Protein AF-A0A7J7PEK4-F1 (afdb_monomer_lite)

Structure (mmCIF, N/CA/C/O backbone):
data_AF-A0A7J7PEK4-F1
#
_entry.id   AF-A0A7J7PEK4-F1
#
loop_
_atom_site.group_PDB
_atom_site.id
_atom_site.type_symbol
_atom_site.label_atom_id
_atom_site.label_alt_id
_atom_site.label_comp_id
_atom_site.label_asym_id
_atom_site.label_entity_id
_atom_site.label_seq_id
_atom_site.pdbx_PDB_ins_code
_atom_site.Cartn_x
_atom_site.Cartn_y
_atom_site.Cartn_z
_atom_site.occupancy
_atom_site.B_iso_or_equiv
_atom_site.auth_seq_id
_atom_site.auth_comp_id
_atom_site.auth_asym_id
_atom_site.auth_atom_id
_atom_site.pdbx_PDB_model_num
ATOM 1 N N . MET A 1 1 ? -0.618 5.083 -1.775 1.00 76.75 1 MET A N 1
ATOM 2 C CA . MET A 1 1 ? -0.885 6.506 -1.453 1.00 76.75 1 MET A CA 1
ATOM 3 C C . MET A 1 1 ? -2.346 6.747 -1.089 1.00 76.75 1 MET A C 1
ATOM 5 O O . MET A 1 1 ? -2.575 7.078 0.061 1.00 76.75 1 MET A O 1
ATOM 9 N N . ALA A 1 2 ? -3.326 6.523 -1.980 1.00 79.38 2 ALA A N 1
ATOM 10 C CA . ALA A 1 2 ? -4.753 6.690 -1.640 1.00 79.38 2 ALA A CA 1
ATOM 11 C C . ALA A 1 2 ? -5.187 5.881 -0.399 1.00 79.38 2 ALA A C 1
ATOM 13 O O . ALA A 1 2 ? -5.880 6.407 0.463 1.00 79.38 2 ALA A O 1
ATOM 14 N N . SER A 1 3 ? -4.679 4.649 -0.256 1.00 80.69 3 SER A N 1
ATOM 15 C CA . SER A 1 3 ? -4.868 3.829 0.948 1.00 80.69 3 SER A CA 1
ATOM 16 C C . SER A 1 3 ? -4.331 4.502 2.216 1.00 80.69 3 SER A C 1
ATOM 18 O O . SER A 1 3 ? -5.064 4.637 3.183 1.00 80.69 3 SER A O 1
ATOM 20 N N . ALA A 1 4 ? -3.091 4.998 2.200 1.00 82.38 4 ALA A N 1
ATOM 21 C CA . ALA A 1 4 ? -2.488 5.689 3.344 1.00 82.38 4 ALA A CA 1
ATOM 22 C C . ALA A 1 4 ? -3.255 6.971 3.713 1.00 82.38 4 ALA A C 1
ATOM 24 O O . ALA A 1 4 ? -3.403 7.289 4.886 1.00 82.38 4 ALA A O 1
ATOM 25 N N . LEU A 1 5 ? -3.785 7.673 2.707 1.00 78.44 5 LEU A N 1
ATOM 26 C CA . LEU A 1 5 ? -4.630 8.856 2.877 1.00 78.44 5 LEU A CA 1
ATOM 27 C C . LEU A 1 5 ? -6.075 8.525 3.290 1.00 78.44 5 LEU A C 1
ATOM 29 O O . LEU A 1 5 ? -6.806 9.435 3.667 1.00 78.44 5 LEU A O 1
ATOM 33 N N . GLN A 1 6 ? -6.491 7.254 3.218 1.00 75.31 6 GLN A N 1
ATOM 34 C CA . GLN A 1 6 ? -7.855 6.784 3.498 1.00 75.31 6 GLN A CA 1
ATOM 35 C C . GLN A 1 6 ? -8.931 7.539 2.694 1.00 75.31 6 GLN A C 1
ATOM 37 O O . GLN A 1 6 ? -10.010 7.858 3.195 1.00 75.31 6 GLN A O 1
ATOM 42 N N . VAL A 1 7 ? -8.632 7.826 1.428 1.00 76.88 7 VAL A N 1
ATOM 43 C CA . VAL A 1 7 ? -9.538 8.504 0.491 1.00 76.88 7 VAL A CA 1
ATOM 44 C C . VAL A 1 7 ? -9.735 7.666 -0.764 1.00 76.88 7 VAL A C 1
ATOM 46 O O . VAL A 1 7 ? -8.902 6.822 -1.104 1.00 76.88 7 VAL A O 1
ATOM 49 N N . ASP A 1 8 ? -10.840 7.914 -1.464 1.00 74.94 8 ASP A N 1
ATOM 50 C CA . ASP A 1 8 ? -11.121 7.261 -2.737 1.00 74.94 8 ASP A CA 1
ATOM 51 C C . ASP A 1 8 ? -10.003 7.550 -3.755 1.00 74.94 8 ASP A C 1
ATOM 53 O O . ASP A 1 8 ? -9.478 8.665 -3.833 1.00 74.94 8 ASP A O 1
ATOM 57 N N . VAL A 1 9 ? -9.624 6.546 -4.548 1.00 74.44 9 VAL A N 1
ATOM 58 C CA . VAL A 1 9 ? -8.543 6.683 -5.534 1.00 74.44 9 VAL A CA 1
ATOM 59 C C . VAL A 1 9 ? -8.856 7.739 -6.601 1.00 74.44 9 VAL A C 1
ATOM 61 O O . VAL A 1 9 ? -7.944 8.428 -7.050 1.00 74.44 9 VAL A O 1
ATOM 64 N N . GLN A 1 10 ? -10.131 7.943 -6.945 1.00 73.88 10 GLN A N 1
ATOM 65 C CA . GLN A 1 10 ? -10.580 8.999 -7.858 1.00 73.88 10 GLN A CA 1
ATOM 66 C C . GLN A 1 10 ? -10.410 10.395 -7.245 1.00 73.88 10 GLN A C 1
ATOM 68 O O . GLN A 1 10 ? -10.241 11.379 -7.960 1.00 73.88 10 GLN A O 1
ATOM 73 N N . GLN A 1 11 ? -10.410 10.490 -5.913 1.00 70.06 11 GLN A N 1
ATOM 74 C CA . GLN A 1 11 ? -10.197 11.734 -5.167 1.00 70.06 11 GLN A CA 1
ATOM 75 C C . GLN A 1 11 ? -8.717 11.957 -4.813 1.00 70.06 11 GLN A C 1
ATOM 77 O O . GLN A 1 11 ? -8.315 13.064 -4.451 1.00 70.06 11 GLN A O 1
ATOM 82 N N . CYS A 1 12 ? -7.878 10.927 -4.956 1.00 72.31 12 CYS A N 1
ATOM 83 C CA . CYS A 1 12 ? -6.446 10.973 -4.694 1.00 72.31 12 CYS A CA 1
ATOM 84 C C . CYS A 1 12 ? -5.633 10.514 -5.903 1.00 72.31 12 CYS A C 1
ATOM 86 O O . CYS A 1 12 ? -5.093 9.406 -5.959 1.00 72.31 12 CYS A O 1
ATOM 88 N N . SER A 1 13 ? -5.457 11.446 -6.831 1.00 80.44 13 SER A N 1
ATOM 89 C CA . SER A 1 13 ? -4.488 11.324 -7.908 1.00 80.44 13 SER A CA 1
ATOM 90 C C . SER A 1 13 ? -3.231 12.113 -7.544 1.00 80.44 13 SER A C 1
ATOM 92 O O . SER A 1 13 ? -3.273 13.342 -7.494 1.00 80.44 13 SER A O 1
ATOM 94 N N . ILE A 1 14 ? -2.134 11.417 -7.237 1.00 87.75 14 ILE A N 1
ATOM 95 C CA . ILE A 1 14 ? -0.795 11.996 -7.035 1.00 87.75 14 ILE A CA 1
ATOM 96 C C . ILE A 1 14 ? 0.038 11.649 -8.267 1.00 87.75 14 ILE A C 1
ATOM 98 O O . ILE A 1 14 ? 0.016 10.508 -8.730 1.00 87.75 14 ILE A O 1
ATOM 102 N N . SER A 1 15 ? 0.755 12.630 -8.809 1.00 90.00 15 SER A N 1
ATOM 103 C CA . SER A 1 15 ? 1.559 12.438 -10.009 1.00 90.00 15 SER A CA 1
ATOM 104 C C . SER A 1 15 ? 2.779 11.559 -9.727 1.00 90.00 15 SER A C 1
ATOM 106 O O . SER A 1 15 ? 3.759 11.990 -9.117 1.00 90.00 15 SER A O 1
ATOM 108 N N . VAL A 1 16 ? 2.745 10.324 -10.235 1.00 89.19 16 VAL A N 1
ATOM 109 C CA . VAL A 1 16 ? 3.929 9.449 -10.275 1.00 89.19 16 VAL A CA 1
ATOM 110 C C . VAL A 1 16 ? 5.029 10.037 -11.166 1.00 89.19 16 VAL A C 1
ATOM 112 O O . VAL A 1 16 ? 6.206 9.810 -10.901 1.00 89.19 16 VAL A O 1
ATOM 115 N N . GLN A 1 17 ? 4.651 10.857 -12.159 1.00 87.69 17 GLN A N 1
ATOM 116 C CA . GLN A 1 17 ? 5.582 11.611 -12.998 1.00 87.69 17 GLN A CA 1
ATOM 117 C C . GLN A 1 17 ? 6.415 12.566 -12.137 1.00 87.69 17 GLN A C 1
ATOM 119 O O . GLN A 1 17 ? 7.641 12.511 -12.153 1.00 87.69 17 GLN A O 1
ATOM 124 N N . ALA A 1 18 ? 5.750 13.389 -11.324 1.00 87.69 18 ALA A N 1
ATOM 125 C CA . ALA A 1 18 ? 6.421 14.332 -10.440 1.00 87.69 18 ALA A CA 1
ATOM 126 C C . ALA A 1 18 ? 7.243 13.614 -9.365 1.00 87.69 18 ALA A C 1
ATOM 128 O O . ALA A 1 18 ? 8.377 14.019 -9.097 1.00 87.69 18 ALA A O 1
ATOM 129 N N . LEU A 1 19 ? 6.697 12.546 -8.764 1.00 88.56 19 LEU A N 1
ATOM 130 C CA . LEU A 1 19 ? 7.388 11.781 -7.725 1.00 88.56 19 LEU A CA 1
ATOM 131 C C . LEU A 1 19 ? 8.707 11.196 -8.239 1.00 88.56 19 LEU A C 1
ATOM 133 O O . LEU A 1 19 ? 9.714 11.340 -7.561 1.00 88.56 19 LEU A O 1
ATOM 137 N N . TYR A 1 20 ? 8.720 10.577 -9.418 1.00 86.50 20 TYR A N 1
ATOM 138 C CA . TYR A 1 20 ? 9.901 9.860 -9.899 1.00 86.50 20 TYR A CA 1
ATOM 139 C C . TYR A 1 20 ? 10.857 10.735 -10.728 1.00 86.50 20 TYR A C 1
ATOM 141 O O . TYR A 1 20 ? 12.068 10.719 -10.502 1.00 86.50 20 TYR A O 1
ATOM 149 N N . PHE A 1 21 ? 10.336 11.527 -11.671 1.00 83.75 21 PHE A N 1
ATOM 150 C CA . PHE A 1 21 ? 11.168 12.252 -12.642 1.00 83.75 21 PHE A CA 1
ATOM 151 C C . PHE A 1 21 ? 11.626 13.627 -12.159 1.00 83.75 21 PHE A C 1
ATOM 153 O O . PHE A 1 21 ? 12.587 14.157 -12.708 1.00 83.75 21 PHE A O 1
ATOM 160 N N . CYS A 1 22 ? 10.979 14.189 -11.132 1.00 82.75 22 CYS A N 1
ATOM 161 C CA . CYS A 1 22 ? 11.179 15.583 -10.724 1.00 82.75 22 CYS A CA 1
ATOM 162 C C . CYS A 1 22 ? 11.676 15.778 -9.281 1.00 82.75 22 CYS A C 1
ATOM 164 O O . CYS A 1 22 ? 11.120 16.630 -8.581 1.00 82.75 22 CYS A O 1
ATOM 166 N N . PRO A 1 23 ? 12.654 14.999 -8.772 1.00 77.25 23 PRO A N 1
ATOM 167 C CA . PRO A 1 23 ? 13.190 15.212 -7.432 1.00 77.25 23 PRO A CA 1
ATOM 168 C C . PRO A 1 23 ? 14.083 16.472 -7.383 1.00 77.25 23 PRO A C 1
ATOM 170 O O . PRO A 1 23 ? 14.985 16.609 -8.213 1.00 77.25 23 PRO A O 1
ATOM 173 N N . PRO A 1 24 ? 13.883 17.395 -6.425 1.00 71.19 24 PRO A N 1
ATOM 174 C CA . PRO A 1 24 ? 14.784 18.531 -6.241 1.00 71.19 24 PRO A CA 1
ATOM 175 C C . PRO A 1 24 ? 16.180 18.052 -5.807 1.00 71.19 24 PRO A C 1
ATOM 177 O O . PRO A 1 24 ? 16.308 17.109 -5.030 1.00 71.19 24 PRO A O 1
ATOM 180 N N . GLY A 1 25 ? 17.241 18.688 -6.313 1.00 64.69 25 GLY A N 1
ATOM 181 C CA . GLY A 1 25 ? 18.620 18.424 -5.870 1.00 64.69 25 GLY A CA 1
ATOM 182 C C . GLY A 1 25 ? 19.205 17.052 -6.243 1.00 64.69 25 GLY A C 1
ATOM 183 O O . GLY A 1 25 ? 20.312 16.734 -5.816 1.00 64.69 25 GLY A O 1
ATOM 184 N N . ARG A 1 26 ? 18.510 16.237 -7.049 1.00 65.50 26 ARG A N 1
ATOM 185 C CA . ARG A 1 26 ? 19.033 14.981 -7.615 1.00 65.50 26 ARG A CA 1
ATOM 186 C C . ARG A 1 26 ? 18.950 15.021 -9.146 1.00 65.50 26 ARG A C 1
ATOM 188 O O . ARG A 1 26 ? 18.049 15.671 -9.673 1.00 65.50 26 ARG A O 1
ATOM 195 N N . PRO A 1 27 ? 19.850 14.333 -9.878 1.00 62.81 27 PRO A N 1
ATOM 196 C CA . PRO A 1 27 ? 19.710 14.215 -11.322 1.00 62.81 27 PRO A CA 1
ATOM 197 C C . PRO A 1 27 ? 18.366 13.562 -11.649 1.00 62.81 27 PRO A C 1
ATOM 199 O O . PRO A 1 27 ? 17.982 12.553 -11.042 1.00 62.81 27 PRO A O 1
ATOM 202 N N . THR A 1 28 ? 17.647 14.164 -12.593 1.00 62.56 28 THR A N 1
ATOM 203 C CA . THR A 1 28 ? 16.408 13.610 -13.133 1.00 62.56 28 THR A CA 1
ATOM 204 C C . THR A 1 28 ? 16.649 12.212 -13.658 1.00 62.56 28 THR A C 1
ATOM 206 O O . THR A 1 28 ? 17.645 11.951 -14.333 1.00 62.56 28 THR A O 1
ATOM 209 N N . ARG A 1 29 ? 15.742 11.304 -13.314 1.00 67.94 29 ARG A N 1
ATOM 210 C CA . ARG A 1 29 ? 15.868 9.890 -13.652 1.00 67.94 29 ARG A CA 1
ATOM 211 C C . ARG A 1 29 ? 15.263 9.593 -15.018 1.00 67.94 29 ARG A C 1
ATOM 213 O O . ARG A 1 29 ? 14.392 10.312 -15.489 1.00 67.94 29 ARG A O 1
ATOM 220 N N . SER A 1 30 ? 15.732 8.517 -15.631 1.00 71.19 30 SER A N 1
ATOM 221 C CA . SER A 1 30 ? 15.233 7.953 -16.884 1.00 71.19 30 SER A CA 1
ATOM 222 C C . SER A 1 30 ? 14.642 6.568 -16.622 1.00 71.19 30 SER A C 1
ATOM 224 O O . SER A 1 30 ? 14.932 5.948 -15.602 1.00 71.19 30 SER A O 1
ATOM 226 N N . CYS A 1 31 ? 13.893 6.026 -17.582 1.00 76.44 31 CYS A N 1
ATOM 227 C CA . CYS A 1 31 ? 13.411 4.640 -17.529 1.00 76.44 31 CYS A CA 1
ATOM 228 C C . CYS A 1 31 ? 14.536 3.583 -17.604 1.00 76.44 31 CYS A C 1
ATOM 230 O O . CYS A 1 31 ? 14.261 2.397 -17.452 1.00 76.44 31 CYS A O 1
ATOM 232 N N . THR A 1 32 ? 15.786 3.992 -17.854 1.00 74.94 32 THR A N 1
ATOM 233 C CA . THR A 1 32 ? 16.975 3.119 -17.843 1.00 74.94 32 THR A CA 1
ATOM 234 C C . THR A 1 32 ? 17.633 3.028 -16.464 1.00 74.94 32 THR A C 1
ATOM 236 O O . THR A 1 32 ? 18.542 2.225 -16.269 1.00 74.94 32 THR A O 1
ATOM 239 N N . ALA A 1 33 ? 17.161 3.817 -15.494 1.00 73.50 33 ALA A N 1
ATOM 240 C CA . ALA A 1 33 ? 17.557 3.750 -14.095 1.00 73.50 33 ALA A CA 1
ATOM 241 C C . ALA A 1 33 ? 16.334 3.471 -13.203 1.00 73.50 33 ALA A C 1
ATOM 243 O O . ALA A 1 33 ? 15.189 3.618 -13.615 1.00 73.50 33 ALA A O 1
ATOM 244 N N . GLY A 1 34 ? 16.563 3.061 -11.956 1.00 76.31 34 GLY A N 1
ATOM 245 C CA . GLY A 1 34 ? 15.506 2.790 -10.977 1.00 76.31 34 GLY A CA 1
ATOM 246 C C . GLY A 1 34 ? 15.679 3.595 -9.692 1.00 76.31 34 GLY A C 1
ATOM 247 O O . GLY A 1 34 ? 16.716 4.225 -9.470 1.00 76.31 34 GLY A O 1
ATOM 248 N N . TRP A 1 35 ? 14.657 3.557 -8.839 1.00 84.75 35 TRP A N 1
ATOM 249 C CA . TRP A 1 35 ? 14.766 3.913 -7.425 1.00 84.75 35 TRP A CA 1
ATOM 250 C C . TRP A 1 35 ? 14.778 2.633 -6.594 1.00 84.75 35 TRP A C 1
ATOM 252 O O . TRP A 1 35 ? 14.040 1.696 -6.901 1.00 84.75 35 TRP A O 1
ATOM 262 N N . THR A 1 36 ? 15.587 2.606 -5.534 1.00 89.50 36 THR A N 1
ATOM 263 C CA . THR A 1 36 ? 15.328 1.672 -4.430 1.00 89.50 36 THR A CA 1
ATOM 264 C C . THR A 1 36 ? 13.992 2.045 -3.781 1.00 89.50 36 THR A C 1
ATOM 266 O O . THR A 1 36 ? 13.543 3.192 -3.906 1.00 89.50 36 THR A O 1
ATOM 269 N N . LEU A 1 37 ? 13.332 1.112 -3.085 1.00 92.69 37 LEU A N 1
ATOM 270 C CA . LEU A 1 37 ? 12.094 1.465 -2.380 1.00 92.69 37 LEU A CA 1
ATOM 271 C C . LEU A 1 37 ? 12.374 2.536 -1.322 1.00 92.69 37 LEU A C 1
ATOM 273 O O . LEU A 1 37 ? 11.619 3.501 -1.222 1.00 92.69 37 LEU A O 1
ATOM 277 N N . ALA A 1 38 ? 13.500 2.422 -0.614 1.00 92.00 38 ALA A N 1
ATOM 278 C CA . ALA A 1 38 ? 13.952 3.418 0.350 1.00 92.00 38 ALA A CA 1
ATOM 279 C C . ALA A 1 38 ? 14.133 4.824 -0.258 1.00 92.00 38 ALA A C 1
ATOM 281 O O . ALA A 1 38 ? 13.604 5.789 0.289 1.00 92.00 38 ALA A O 1
ATOM 282 N N . ASP A 1 39 ? 14.813 4.964 -1.406 1.00 89.94 39 ASP A N 1
ATOM 283 C CA . ASP A 1 39 ? 14.958 6.265 -2.082 1.00 89.94 39 ASP A CA 1
ATOM 284 C C . ASP A 1 39 ? 13.596 6.850 -2.473 1.00 89.94 39 ASP A C 1
ATOM 286 O O . ASP A 1 39 ? 13.353 8.051 -2.314 1.00 89.94 39 ASP A O 1
ATOM 290 N N . ALA A 1 40 ? 12.697 5.993 -2.965 1.00 91.12 40 ALA A N 1
ATOM 291 C CA . ALA A 1 40 ? 11.366 6.404 -3.379 1.00 91.12 40 ALA A CA 1
ATOM 292 C C . ALA A 1 40 ? 10.517 6.925 -2.231 1.00 91.12 40 ALA A C 1
ATOM 294 O O . ALA A 1 40 ? 9.834 7.946 -2.355 1.00 91.12 40 ALA A O 1
ATOM 295 N N . LEU A 1 41 ? 10.582 6.224 -1.109 1.00 93.81 41 LEU A N 1
ATOM 296 C CA . LEU A 1 41 ? 9.854 6.576 0.091 1.00 93.81 41 LEU A CA 1
ATOM 297 C C . LEU A 1 41 ? 10.461 7.799 0.760 1.00 93.81 41 LEU A C 1
ATOM 299 O O . LEU A 1 41 ? 9.704 8.687 1.127 1.00 93.81 41 LEU A O 1
ATOM 303 N N . GLY A 1 42 ? 11.789 7.935 0.795 1.00 93.00 42 GLY A N 1
ATOM 304 C CA . GLY A 1 42 ? 12.442 9.151 1.283 1.00 93.00 42 GLY A CA 1
ATOM 305 C C . GLY A 1 42 ? 11.967 10.399 0.533 1.00 93.00 42 GLY A C 1
ATOM 306 O O . GLY A 1 42 ? 11.630 11.410 1.145 1.00 93.00 42 GLY A O 1
ATOM 307 N N . GLN A 1 43 ? 11.820 10.309 -0.791 1.00 89.94 43 GLN A N 1
ATOM 308 C CA . GLN A 1 43 ? 11.250 11.395 -1.591 1.00 89.94 43 GLN A CA 1
ATOM 309 C C . GLN A 1 43 ? 9.759 11.621 -1.308 1.00 89.94 43 GLN A C 1
ATOM 311 O O . GLN A 1 43 ? 9.304 12.762 -1.260 1.00 89.94 43 GLN A O 1
ATOM 316 N N . LEU A 1 44 ? 8.978 10.568 -1.074 1.00 92.50 44 LEU A N 1
ATOM 317 C CA . LEU A 1 44 ? 7.583 10.725 -0.666 1.00 92.50 44 LEU A CA 1
ATOM 318 C C . LEU A 1 44 ? 7.451 11.390 0.720 1.00 92.50 44 LEU A C 1
ATOM 320 O O . LEU A 1 44 ? 6.556 12.207 0.919 1.00 92.50 44 LEU A O 1
ATOM 324 N N . GLU A 1 45 ? 8.331 11.079 1.667 1.00 94.44 45 GLU A N 1
ATOM 325 C CA . GLU A 1 45 ? 8.334 11.645 3.024 1.00 94.44 45 GLU A CA 1
ATOM 326 C C . GLU A 1 45 ? 8.809 13.100 3.085 1.00 94.44 45 GLU A C 1
ATOM 328 O O . GLU A 1 45 ? 8.339 13.883 3.919 1.00 94.44 45 GLU A O 1
ATOM 333 N N . GLU A 1 46 ? 9.769 13.452 2.230 1.00 92.56 46 GLU A N 1
ATOM 334 C CA . GLU A 1 46 ? 10.348 14.791 2.153 1.00 92.56 46 GLU A CA 1
ATOM 335 C C . GLU A 1 46 ? 9.369 15.782 1.511 1.00 92.56 46 GLU A C 1
ATOM 337 O O . GLU A 1 46 ? 9.190 16.902 2.000 1.00 92.56 46 GLU A O 1
ATOM 342 N N . ARG A 1 47 ? 8.704 15.364 0.427 1.00 90.62 47 ARG A N 1
ATOM 343 C CA . ARG A 1 47 ? 7.945 16.277 -0.438 1.00 90.62 47 ARG A CA 1
ATOM 344 C C . ARG A 1 47 ? 6.564 15.794 -0.859 1.00 90.62 47 ARG A C 1
ATOM 346 O O . ARG A 1 47 ? 5.924 16.471 -1.653 1.00 90.62 47 ARG A O 1
ATOM 353 N N . GLY A 1 48 ? 6.057 14.669 -0.357 1.00 90.75 48 GLY A N 1
ATOM 354 C CA . GLY A 1 48 ? 4.745 14.131 -0.744 1.00 90.75 48 GLY A CA 1
ATOM 355 C C . GLY A 1 48 ? 3.588 15.133 -0.632 1.00 90.75 48 GLY A C 1
ATOM 356 O O . GLY A 1 48 ? 2.663 15.101 -1.440 1.00 90.75 48 GLY A O 1
ATOM 357 N N . GLN A 1 49 ? 3.680 16.069 0.311 1.00 89.88 49 GLN A N 1
ATOM 358 C CA . GLN A 1 49 ? 2.748 17.174 0.533 1.00 89.88 49 GLN A CA 1
ATOM 359 C C . GLN A 1 49 ? 2.748 18.241 -0.573 1.00 89.88 49 GLN A C 1
ATOM 361 O O . GLN A 1 49 ? 1.776 18.982 -0.685 1.00 89.88 49 GLN A O 1
ATOM 366 N N . SER A 1 50 ? 3.810 18.341 -1.378 1.00 89.94 50 SER A N 1
ATOM 367 C CA . SER A 1 50 ? 3.933 19.297 -2.488 1.00 89.94 50 SER A CA 1
ATOM 368 C C . SER A 1 50 ? 3.781 18.650 -3.865 1.00 89.94 50 SER A C 1
ATOM 370 O O . SER A 1 50 ? 3.759 19.359 -4.870 1.00 89.94 50 SER A O 1
ATOM 372 N N . ILE A 1 51 ? 3.644 17.320 -3.939 1.00 90.06 51 ILE A N 1
ATOM 373 C CA . ILE A 1 51 ? 3.505 16.624 -5.220 1.00 90.06 51 ILE A CA 1
ATOM 374 C C . ILE A 1 51 ? 2.160 17.000 -5.869 1.00 90.06 51 ILE A C 1
ATOM 376 O O . ILE A 1 51 ? 1.107 16.891 -5.224 1.00 90.06 51 ILE A O 1
ATOM 380 N N . PRO A 1 52 ? 2.164 17.425 -7.146 1.00 90.12 52 PRO A N 1
ATOM 381 C CA . PRO A 1 52 ? 0.945 17.780 -7.852 1.00 90.12 52 PRO A CA 1
ATOM 382 C C . PRO A 1 52 ? 0.088 16.556 -8.182 1.00 90.12 52 PRO A C 1
ATOM 384 O O . PRO A 1 52 ? 0.495 15.397 -8.045 1.00 90.12 52 PRO A O 1
ATOM 387 N N . THR A 1 53 ? -1.127 16.809 -8.658 1.00 89.00 53 THR A N 1
ATOM 388 C CA . THR A 1 53 ? -2.019 15.738 -9.112 1.00 89.00 53 THR A CA 1
ATOM 389 C C . THR A 1 53 ? -1.571 15.145 -10.447 1.00 89.00 53 THR A C 1
ATOM 391 O O . THR A 1 53 ? -0.915 15.822 -11.241 1.00 89.00 53 THR A O 1
ATOM 394 N N . ALA A 1 54 ? -1.954 13.898 -10.753 1.00 87.62 54 ALA A N 1
ATOM 395 C CA . ALA A 1 54 ? -1.653 13.331 -12.075 1.00 87.62 54 ALA A CA 1
ATOM 396 C C . ALA A 1 54 ? -2.458 13.999 -13.206 1.00 87.62 54 ALA A C 1
ATOM 398 O O . ALA A 1 54 ? -2.083 13.877 -14.361 1.00 87.62 54 ALA A O 1
ATOM 399 N N . ALA A 1 55 ? -3.535 14.731 -12.897 1.00 86.75 55 ALA A N 1
ATOM 400 C CA . ALA A 1 55 ? -4.205 15.580 -13.883 1.00 86.75 55 ALA A CA 1
ATOM 401 C C . ALA A 1 55 ? -3.339 16.792 -14.266 1.00 86.75 55 ALA A C 1
ATOM 403 O O . ALA A 1 55 ? -3.320 17.201 -15.421 1.00 86.75 55 ALA A O 1
ATOM 404 N N . CYS A 1 56 ? -2.607 17.343 -13.295 1.00 87.12 56 CYS A N 1
ATOM 405 C CA . CYS A 1 56 ? -1.729 18.487 -13.497 1.00 87.12 56 CYS A CA 1
ATOM 406 C C . CYS A 1 56 ? -0.412 18.084 -14.183 1.00 87.12 56 CYS A C 1
ATOM 408 O O . CYS A 1 56 ? 0.001 18.731 -15.141 1.00 87.12 56 CYS A O 1
ATOM 410 N N . LEU A 1 57 ? 0.216 16.984 -13.744 1.00 88.06 57 LEU A N 1
ATOM 411 C CA . LEU A 1 57 ? 1.376 16.396 -14.421 1.00 88.06 57 LEU A CA 1
ATOM 412 C C . LEU A 1 57 ? 1.115 14.910 -14.723 1.00 88.06 57 LEU A C 1
ATOM 414 O O . LEU A 1 57 ? 1.423 14.052 -13.885 1.00 88.06 57 LEU A O 1
ATOM 418 N N . PRO A 1 58 ? 0.520 14.591 -15.888 1.00 87.31 58 PRO A N 1
ATOM 419 C CA . PRO A 1 58 ? 0.230 13.217 -16.288 1.00 87.31 58 PRO A CA 1
ATOM 420 C C . PRO A 1 58 ? 1.485 12.372 -16.466 1.00 87.31 58 PRO A C 1
ATOM 422 O O . PRO A 1 58 ? 2.538 12.870 -16.865 1.00 87.31 58 PRO A O 1
ATOM 425 N N . TYR A 1 59 ? 1.352 11.071 -16.212 1.00 86.88 59 TYR A N 1
ATOM 426 C CA . TYR A 1 59 ? 2.412 10.111 -16.496 1.00 86.88 59 TYR A CA 1
ATOM 427 C C . TYR A 1 59 ? 2.639 10.004 -18.006 1.00 86.88 59 TYR A C 1
ATOM 429 O O . TYR A 1 59 ? 1.699 9.751 -18.760 1.00 86.88 59 TYR A O 1
ATOM 437 N N . ARG A 1 60 ? 3.884 10.214 -18.440 1.00 80.75 60 ARG A N 1
ATOM 438 C CA . ARG A 1 60 ? 4.300 10.136 -19.845 1.00 80.75 60 ARG A CA 1
ATOM 439 C C . ARG A 1 60 ? 5.492 9.188 -19.980 1.00 80.75 60 ARG A C 1
ATOM 441 O O . ARG A 1 60 ? 6.635 9.640 -19.934 1.00 80.75 60 ARG A O 1
ATOM 448 N N . PRO A 1 61 ? 5.241 7.882 -20.142 1.00 70.56 61 PRO A N 1
ATOM 449 C CA . PRO A 1 61 ? 6.292 6.928 -20.449 1.00 70.56 61 PRO A CA 1
ATOM 450 C C . PRO A 1 61 ? 6.599 7.009 -21.948 1.00 70.56 61 PRO A C 1
ATOM 452 O O . PRO A 1 61 ? 5.947 6.338 -22.745 1.00 70.56 61 PRO A O 1
ATOM 455 N N . ASP A 1 62 ? 7.537 7.861 -22.364 1.00 66.62 62 ASP A N 1
ATOM 456 C CA . ASP A 1 62 ? 8.035 7.792 -23.742 1.00 66.62 62 ASP A CA 1
ATOM 457 C C . ASP A 1 62 ? 9.231 6.832 -23.821 1.00 66.62 62 ASP A C 1
ATOM 459 O O . ASP A 1 62 ? 10.195 6.947 -23.067 1.00 66.62 62 ASP A O 1
ATOM 463 N N . TYR A 1 63 ? 9.139 5.874 -24.743 1.00 54.22 63 TYR A N 1
ATOM 464 C CA . TYR A 1 63 ? 10.179 4.901 -25.080 1.00 54.22 63 TYR A CA 1
ATOM 465 C C . TYR A 1 63 ? 10.947 5.288 -26.358 1.00 54.22 63 TYR A C 1
ATOM 467 O O . TYR A 1 63 ? 11.803 4.528 -26.804 1.00 54.22 63 TYR A O 1
ATOM 475 N N . ARG A 1 64 ? 10.626 6.425 -26.996 1.00 52.91 64 ARG A N 1
ATOM 476 C CA . ARG A 1 64 ? 11.158 6.796 -28.320 1.00 52.91 64 ARG A CA 1
ATOM 477 C C . ARG A 1 64 ? 12.242 7.870 -28.288 1.00 52.91 64 ARG A C 1
ATOM 479 O O . ARG A 1 64 ? 13.019 7.939 -29.237 1.00 52.91 64 ARG A O 1
ATOM 486 N N . ARG A 1 65 ? 12.319 8.692 -27.235 1.00 64.56 65 ARG A N 1
ATOM 487 C CA . ARG A 1 65 ? 13.404 9.672 -27.052 1.00 64.56 65 ARG A CA 1
ATOM 488 C C . ARG A 1 65 ? 13.661 9.984 -25.582 1.00 64.56 65 ARG A C 1
ATOM 490 O O . ARG A 1 65 ? 12.735 9.976 -24.774 1.00 64.56 65 ARG A O 1
ATOM 497 N N . GLU A 1 66 ? 14.906 10.320 -25.259 1.00 66.81 66 GLU A N 1
ATOM 498 C CA . GLU A 1 66 ? 15.244 10.914 -23.966 1.00 66.81 66 GLU A CA 1
ATOM 499 C C . GLU A 1 66 ? 14.617 12.314 -23.859 1.00 66.81 66 GLU A C 1
ATOM 501 O O . GLU A 1 66 ? 14.707 13.127 -24.783 1.00 66.81 66 GLU A O 1
ATOM 506 N N . LEU A 1 67 ? 13.938 12.575 -22.741 1.00 71.81 67 LEU A N 1
ATOM 507 C CA . LEU A 1 67 ? 13.297 13.854 -22.440 1.00 71.81 67 LEU A CA 1
ATOM 508 C C . LEU A 1 67 ? 14.123 14.616 -21.404 1.00 71.81 67 LEU A C 1
ATOM 510 O O . LEU A 1 67 ? 14.653 14.030 -20.459 1.00 71.81 67 LEU A O 1
ATOM 514 N N . THR A 1 68 ? 14.201 15.934 -21.562 1.00 75.44 68 THR A N 1
ATOM 515 C CA . THR A 1 68 ? 14.880 16.817 -20.609 1.00 75.44 68 THR A CA 1
ATOM 516 C C . THR A 1 68 ? 14.056 17.019 -19.334 1.00 75.44 68 THR A C 1
ATOM 518 O O . THR A 1 68 ? 12.840 16.828 -19.307 1.00 75.44 68 THR A O 1
ATOM 521 N N . VAL A 1 69 ? 14.706 17.501 -18.271 1.00 73.25 69 VAL A N 1
ATOM 522 C CA . VAL A 1 69 ? 14.049 17.900 -17.010 1.00 73.25 69 VAL A CA 1
ATOM 523 C C . VAL A 1 69 ? 12.899 18.869 -17.246 1.00 73.25 69 VAL A C 1
ATOM 525 O O . VAL A 1 69 ? 11.818 18.694 -16.693 1.00 73.25 69 VAL A O 1
ATOM 528 N N . GLY A 1 70 ? 13.122 19.887 -18.080 1.00 74.94 70 GLY A N 1
ATOM 529 C CA . GLY A 1 70 ? 12.106 20.891 -18.386 1.00 74.94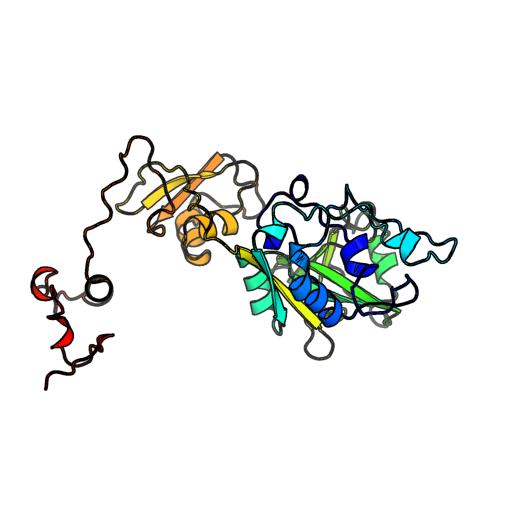 70 GLY A CA 1
ATOM 530 C C . GLY A 1 70 ? 10.875 20.288 -19.065 1.00 74.94 70 GLY A C 1
ATOM 531 O O . GLY A 1 70 ? 9.756 20.720 -18.793 1.00 74.94 70 GLY A O 1
ATOM 532 N N . GLU A 1 71 ? 11.067 19.254 -19.888 1.00 77.06 71 GLU A N 1
ATOM 533 C CA . GLU A 1 71 ? 9.982 18.518 -20.543 1.00 77.06 71 GLU A CA 1
ATOM 534 C C . GLU A 1 71 ? 9.268 17.548 -19.588 1.00 77.06 71 GLU A C 1
ATOM 536 O O . GLU A 1 71 ? 8.051 17.387 -19.677 1.00 77.06 71 GLU A O 1
ATOM 541 N N . LEU A 1 72 ? 10.001 16.917 -18.664 1.00 79.19 72 LEU A N 1
ATOM 542 C CA . LEU A 1 72 ? 9.459 15.950 -17.700 1.00 79.19 72 LEU A CA 1
ATOM 543 C C . LEU A 1 72 ? 8.736 16.613 -16.520 1.00 79.19 72 LEU A C 1
ATOM 545 O O . LEU A 1 72 ? 7.816 16.019 -15.958 1.00 79.19 72 LEU A O 1
ATOM 549 N N . CYS A 1 73 ? 9.167 17.817 -16.140 1.00 79.31 73 CYS A N 1
ATOM 550 C CA . CYS A 1 73 ? 8.856 18.457 -14.860 1.00 79.31 73 CYS A CA 1
ATOM 551 C C . CYS A 1 73 ? 8.280 19.865 -15.004 1.00 79.31 73 CYS A C 1
ATOM 553 O O . CYS A 1 73 ? 8.459 20.684 -14.106 1.00 79.31 73 CYS A O 1
ATOM 555 N N . SER A 1 74 ? 7.628 20.153 -16.137 1.00 70.31 74 SER A N 1
ATOM 556 C CA . SER A 1 74 ? 7.174 21.489 -16.543 1.00 70.31 74 SER A CA 1
ATOM 557 C C . SER A 1 74 ? 6.725 22.376 -15.370 1.00 70.31 74 SER A C 1
ATOM 559 O O . SER A 1 74 ? 5.787 22.034 -14.645 1.00 70.31 74 SER A O 1
ATOM 561 N N . GLY A 1 75 ? 7.353 23.547 -15.225 1.00 62.47 75 GLY A N 1
ATOM 562 C CA . GLY A 1 75 ? 7.187 24.442 -14.070 1.00 62.47 75 GLY A CA 1
ATOM 563 C C . GLY A 1 75 ? 5.802 25.083 -13.887 1.00 62.47 75 GLY A C 1
ATOM 564 O O . GLY A 1 75 ? 5.599 25.802 -12.916 1.00 62.47 75 GLY A O 1
ATOM 565 N N . GLY A 1 76 ? 4.842 24.829 -14.784 1.00 63.34 76 GLY A N 1
ATOM 566 C CA . GLY A 1 76 ? 3.460 25.317 -14.664 1.00 63.34 76 GLY A CA 1
ATOM 567 C C . GLY A 1 76 ? 2.572 24.490 -13.727 1.00 63.34 76 GLY A C 1
ATOM 568 O O . GLY A 1 76 ? 1.460 24.906 -13.417 1.00 63.34 76 GLY A O 1
ATOM 569 N N . CYS A 1 77 ? 3.044 23.327 -13.271 1.00 74.88 77 CYS A N 1
ATOM 570 C CA . CYS A 1 77 ? 2.271 22.418 -12.437 1.00 74.88 77 CYS A CA 1
ATOM 571 C C . CYS A 1 77 ? 2.802 22.392 -10.996 1.00 74.88 77 CYS A C 1
ATOM 573 O O . CYS A 1 77 ? 3.672 21.593 -10.655 1.00 74.88 77 CYS A O 1
ATOM 575 N N .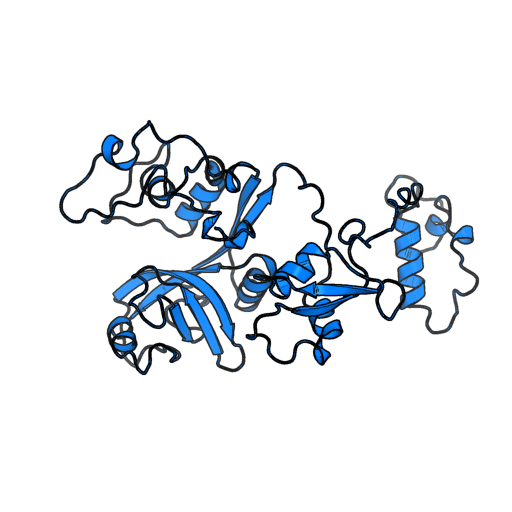 SER A 1 78 ? 2.284 23.286 -10.151 1.00 70.19 78 SER A N 1
ATOM 576 C CA . SER A 1 78 ? 2.743 23.455 -8.762 1.00 70.19 78 SER A CA 1
ATOM 577 C C . SER A 1 78 ? 1.662 23.233 -7.708 1.00 70.19 78 SER A C 1
ATOM 579 O O . SER A 1 78 ? 1.995 23.107 -6.532 1.00 70.19 78 SER A O 1
ATOM 581 N N . SER A 1 79 ? 0.380 23.173 -8.094 1.00 80.38 79 SER A N 1
ATOM 582 C CA . SER A 1 79 ? -0.722 22.981 -7.148 1.00 80.38 79 SER A CA 1
ATOM 583 C C . SER A 1 79 ? -0.660 21.583 -6.525 1.00 80.38 79 SER A C 1
ATOM 585 O O . SER A 1 79 ? -0.874 20.593 -7.236 1.00 80.38 79 SER A O 1
ATOM 587 N N . PRO A 1 80 ? -0.398 21.474 -5.211 1.00 84.19 80 PRO A N 1
ATOM 588 C CA . PRO A 1 80 ? -0.279 20.178 -4.567 1.00 84.19 80 PRO A CA 1
ATOM 589 C C . PRO A 1 80 ? -1.611 19.434 -4.523 1.00 84.19 80 PRO A C 1
ATOM 591 O O . PRO A 1 80 ? -2.687 20.041 -4.520 1.00 84.19 80 PRO A O 1
ATOM 594 N N . ASN A 1 81 ? -1.557 18.107 -4.415 1.00 88.44 81 ASN A N 1
ATOM 595 C CA . ASN A 1 81 ? -2.758 17.322 -4.155 1.00 88.44 81 ASN A CA 1
ATOM 596 C C . ASN A 1 81 ? -3.427 17.768 -2.836 1.00 88.44 81 ASN A C 1
ATOM 598 O O . ASN A 1 81 ? -2.792 17.788 -1.785 1.00 88.44 81 ASN A O 1
ATOM 602 N N . GLN A 1 82 ? -4.727 18.077 -2.888 1.00 87.25 82 GLN A N 1
ATOM 603 C CA . GLN A 1 82 ? -5.494 18.658 -1.774 1.00 87.25 82 GLN A CA 1
ATOM 604 C C . GLN A 1 82 ? -5.561 17.804 -0.496 1.00 87.25 82 GLN A C 1
ATOM 606 O O . GLN A 1 82 ? -5.866 18.331 0.576 1.00 87.25 82 GLN A O 1
ATOM 611 N N . HIS A 1 83 ? -5.367 16.488 -0.611 1.00 86.50 83 HIS A N 1
ATOM 612 C CA . HIS A 1 83 ? -5.349 15.572 0.526 1.00 86.50 83 HIS A CA 1
ATOM 613 C C . HIS A 1 83 ? -3.923 15.414 1.034 1.00 86.50 83 HIS A C 1
ATOM 615 O O . HIS A 1 83 ? -3.672 15.643 2.212 1.00 86.50 83 HIS A O 1
ATOM 621 N N . ALA A 1 84 ? -2.987 15.106 0.133 1.00 88.50 84 ALA A N 1
ATOM 622 C CA . ALA A 1 84 ? -1.579 14.938 0.473 1.00 88.50 84 ALA A CA 1
ATOM 623 C C . ALA A 1 84 ? -0.992 16.175 1.172 1.00 88.50 84 ALA A C 1
ATOM 625 O O . ALA A 1 84 ? -0.263 16.026 2.148 1.00 88.50 84 ALA A O 1
ATOM 626 N N . SER A 1 85 ? -1.366 17.379 0.722 1.00 91.06 85 SER A N 1
ATOM 627 C CA . SER A 1 85 ? -0.854 18.659 1.228 1.00 91.06 85 SER A CA 1
ATOM 628 C C . SER A 1 85 ? -1.250 19.000 2.661 1.00 91.06 85 SER A C 1
ATOM 630 O O . SER A 1 85 ? -0.665 19.892 3.270 1.00 91.06 85 SER A O 1
ATOM 632 N N . LYS A 1 86 ? -2.229 18.288 3.226 1.00 90.50 86 LYS A N 1
ATOM 633 C CA . LYS A 1 86 ? -2.739 18.524 4.584 1.00 90.50 86 LYS A CA 1
ATOM 634 C C . LYS A 1 86 ? -2.024 17.697 5.646 1.00 90.50 86 LYS A C 1
ATOM 636 O O . LYS A 1 86 ? -2.507 17.626 6.772 1.00 90.50 86 LYS A O 1
ATOM 641 N N . GLY A 1 87 ? -0.920 17.046 5.304 1.00 90.88 87 GLY A N 1
ATOM 642 C CA . GLY A 1 87 ? -0.196 16.175 6.213 1.00 90.88 87 GLY A CA 1
ATOM 643 C C . GLY A 1 87 ? 1.141 15.743 5.653 1.00 90.88 87 GLY A C 1
ATOM 644 O O . GLY A 1 87 ? 1.624 16.283 4.663 1.00 90.88 87 GLY A O 1
ATOM 645 N N . ARG A 1 88 ? 1.732 14.743 6.296 1.00 94.00 88 ARG A N 1
ATOM 646 C CA . ARG A 1 88 ? 3.047 14.221 5.951 1.00 94.00 88 ARG A CA 1
ATOM 647 C C . ARG A 1 88 ? 2.996 12.711 5.798 1.00 94.00 88 ARG A C 1
ATOM 649 O O . ARG A 1 88 ? 2.373 12.026 6.608 1.00 94.00 88 ARG A O 1
ATOM 656 N N . PHE A 1 89 ? 3.674 12.206 4.774 1.00 94.31 89 PHE A N 1
ATOM 657 C CA . PHE A 1 89 ? 3.910 10.776 4.634 1.00 94.31 89 PHE A CA 1
ATOM 658 C C . PHE A 1 89 ? 5.066 10.333 5.522 1.00 94.31 89 PHE A C 1
ATOM 660 O O . PHE A 1 89 ? 6.043 11.059 5.694 1.00 94.31 89 PHE A O 1
ATOM 667 N N . THR A 1 90 ? 4.949 9.125 6.050 1.00 95.56 90 THR A N 1
ATOM 668 C CA . THR A 1 90 ? 6.035 8.399 6.706 1.00 95.56 90 THR A CA 1
ATOM 669 C C . THR A 1 90 ? 6.031 6.965 6.208 1.00 95.56 90 THR A C 1
ATOM 671 O O . THR A 1 90 ? 5.004 6.447 5.760 1.00 95.56 90 THR A O 1
ATOM 674 N N . SER A 1 91 ? 7.176 6.310 6.278 1.00 96.19 91 SER A N 1
ATOM 675 C CA . SER A 1 91 ? 7.323 4.904 5.966 1.00 96.19 91 SER A CA 1
ATOM 676 C C . SER A 1 91 ? 7.999 4.163 7.108 1.00 96.19 91 SER A C 1
ATOM 678 O O . SER A 1 91 ? 8.690 4.735 7.951 1.00 96.19 91 SER A O 1
ATOM 680 N N . THR A 1 92 ? 7.736 2.866 7.180 1.00 94.81 92 THR A N 1
ATOM 681 C CA . THR A 1 92 ? 8.370 1.977 8.148 1.00 94.81 92 THR A CA 1
ATOM 682 C C . THR A 1 92 ? 8.750 0.687 7.453 1.00 94.81 92 THR A C 1
ATOM 684 O O . THR A 1 92 ? 7.971 0.158 6.656 1.00 94.81 92 THR A O 1
ATOM 687 N N . GLN A 1 93 ? 9.962 0.206 7.711 1.00 95.31 93 GLN A N 1
ATOM 688 C CA . GLN A 1 93 ? 10.408 -1.068 7.170 1.00 95.31 93 GLN A CA 1
ATOM 689 C C . GLN A 1 93 ? 9.617 -2.202 7.820 1.00 95.31 93 GLN A C 1
ATOM 691 O O . GLN A 1 93 ? 9.399 -2.209 9.030 1.00 95.31 93 GLN A O 1
ATOM 696 N N . ILE A 1 94 ? 9.185 -3.156 7.005 1.00 94.00 94 ILE A N 1
ATOM 697 C CA . ILE A 1 94 ? 8.413 -4.316 7.434 1.00 94.00 94 ILE A CA 1
ATOM 698 C C . ILE A 1 94 ? 9.292 -5.549 7.282 1.00 94.00 94 ILE A C 1
ATOM 700 O O . ILE A 1 94 ? 9.728 -5.865 6.178 1.00 94.00 94 ILE A O 1
ATOM 704 N N . ASN A 1 95 ? 9.525 -6.250 8.391 1.00 88.00 95 ASN A N 1
ATOM 705 C CA . ASN A 1 95 ? 10.482 -7.356 8.453 1.00 88.00 95 ASN A CA 1
ATOM 706 C C . ASN A 1 95 ? 9.803 -8.714 8.666 1.00 88.00 95 ASN A C 1
ATOM 708 O O . ASN A 1 95 ? 10.468 -9.747 8.718 1.00 88.00 95 ASN A O 1
ATOM 712 N N . SER A 1 96 ? 8.477 -8.735 8.799 1.00 89.56 96 SER A N 1
ATOM 713 C CA . SER A 1 96 ? 7.720 -9.960 9.027 1.00 89.56 96 SER A CA 1
ATOM 714 C C . SER A 1 96 ? 6.371 -9.963 8.314 1.00 89.56 96 SER A C 1
ATOM 716 O O . SER A 1 96 ? 5.762 -8.922 8.051 1.00 89.56 96 SER A O 1
ATOM 718 N N . MET A 1 97 ? 5.863 -11.171 8.052 1.00 90.50 97 MET A N 1
ATOM 719 C CA . MET A 1 97 ? 4.519 -11.362 7.501 1.00 90.50 97 MET A CA 1
ATOM 720 C C . MET A 1 97 ? 3.450 -10.737 8.406 1.00 90.50 97 MET A C 1
ATOM 722 O O . MET A 1 97 ? 2.562 -10.045 7.919 1.00 90.50 97 MET A O 1
ATOM 726 N N . TRP A 1 98 ? 3.564 -10.910 9.727 1.00 88.31 98 TRP A N 1
ATOM 727 C CA . TRP A 1 98 ? 2.620 -10.339 10.691 1.00 88.31 98 TRP A CA 1
ATOM 728 C C . TRP A 1 98 ? 2.557 -8.808 10.617 1.00 88.31 98 TRP A C 1
ATOM 730 O O . TRP A 1 98 ? 1.466 -8.235 10.592 1.00 88.31 98 TRP A O 1
ATOM 740 N N . GLU A 1 99 ? 3.708 -8.136 10.556 1.00 90.75 99 GLU A N 1
ATOM 741 C CA . GLU A 1 99 ? 3.766 -6.678 10.418 1.00 90.75 99 GLU A CA 1
ATOM 742 C C . GLU A 1 99 ? 3.138 -6.216 9.102 1.00 90.75 99 GLU A C 1
ATOM 744 O O . GLU A 1 99 ? 2.363 -5.260 9.108 1.00 90.75 99 GLU A O 1
ATOM 749 N N . ALA A 1 100 ? 3.388 -6.931 7.999 1.00 93.25 100 ALA A N 1
ATOM 750 C CA . ALA A 1 100 ? 2.76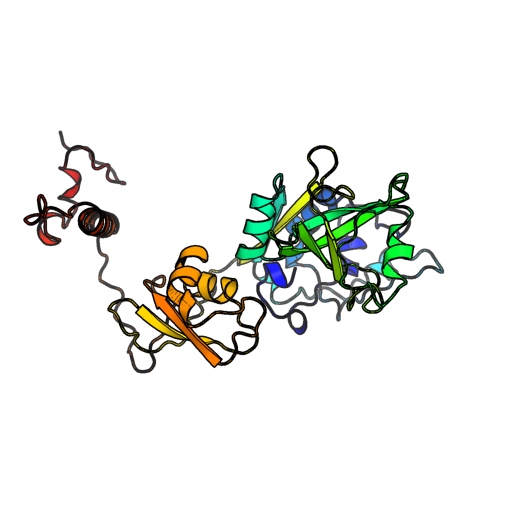7 -6.647 6.707 1.00 93.25 100 ALA A CA 1
ATOM 751 C C . ALA A 1 100 ? 1.240 -6.769 6.766 1.00 93.25 100 ALA A C 1
ATOM 753 O O . ALA A 1 100 ? 0.521 -5.844 6.387 1.00 93.25 100 ALA A O 1
ATOM 754 N N . GLN A 1 101 ? 0.730 -7.879 7.300 1.00 89.50 101 GLN A N 1
ATOM 755 C CA . GLN A 1 101 ? -0.705 -8.111 7.452 1.00 89.50 101 GLN A CA 1
ATOM 756 C C . GLN A 1 101 ? -1.351 -7.063 8.364 1.00 89.50 101 GLN A C 1
ATOM 758 O O . GLN A 1 101 ? -2.425 -6.539 8.060 1.00 89.50 101 GLN A O 1
ATOM 763 N N . ARG A 1 102 ? -0.689 -6.720 9.476 1.00 85.94 102 ARG A N 1
ATOM 764 C CA . ARG A 1 102 ? -1.134 -5.668 10.393 1.00 85.94 102 ARG A CA 1
ATOM 765 C C . ARG A 1 102 ? -1.175 -4.312 9.702 1.00 85.94 102 ARG A C 1
ATOM 767 O O . ARG A 1 102 ? -2.176 -3.613 9.844 1.00 85.94 102 ARG A O 1
ATOM 774 N N . HIS A 1 103 ? -0.140 -3.955 8.949 1.00 89.19 103 HIS A N 1
ATOM 775 C CA . HIS A 1 103 ? -0.103 -2.702 8.209 1.00 89.19 103 HIS A CA 1
ATOM 776 C C . HIS A 1 103 ? -1.224 -2.641 7.168 1.00 89.19 103 HIS A C 1
ATOM 778 O O . HIS A 1 103 ? -1.950 -1.651 7.123 1.00 89.19 103 HIS A O 1
ATOM 784 N N . ILE A 1 104 ? -1.439 -3.720 6.405 1.00 88.62 104 ILE A N 1
ATOM 785 C CA . ILE A 1 104 ? -2.549 -3.829 5.446 1.00 88.62 104 ILE A CA 1
ATOM 786 C C . ILE A 1 104 ? -3.892 -3.573 6.129 1.00 88.62 104 ILE A C 1
ATOM 788 O O . ILE A 1 104 ? -4.692 -2.784 5.630 1.00 88.62 104 ILE A O 1
ATOM 792 N N . ARG A 1 105 ? -4.118 -4.156 7.312 1.00 82.00 105 ARG A N 1
ATOM 793 C CA . ARG A 1 105 ? -5.343 -3.913 8.083 1.00 82.00 105 ARG A CA 1
ATOM 794 C C . ARG A 1 105 ? -5.459 -2.467 8.573 1.00 82.00 105 ARG A C 1
ATOM 796 O O . ARG A 1 105 ? -6.559 -1.931 8.548 1.00 82.00 105 ARG A O 1
ATOM 803 N N . GLN A 1 106 ? -4.377 -1.848 9.042 1.00 79.19 106 GLN A N 1
ATOM 804 C CA . GLN A 1 106 ? -4.433 -0.546 9.728 1.00 79.19 106 GLN A CA 1
ATOM 805 C C . GLN A 1 106 ? -4.343 0.662 8.789 1.00 79.19 106 GLN A C 1
ATOM 807 O O . GLN A 1 106 ? -5.038 1.651 8.997 1.00 79.19 106 GLN A O 1
ATOM 812 N N . TYR A 1 107 ? -3.498 0.580 7.768 1.00 83.69 107 TYR A N 1
ATOM 813 C CA . TYR A 1 107 ? -3.114 1.707 6.912 1.00 83.69 107 TYR A CA 1
ATOM 814 C C . TYR A 1 107 ? -3.266 1.386 5.416 1.00 83.69 107 TYR A C 1
ATOM 816 O O . TYR A 1 107 ? -3.199 2.276 4.564 1.00 83.69 107 TYR A O 1
ATOM 824 N N . GLY A 1 108 ? -3.503 0.116 5.080 1.00 86.94 108 GLY A N 1
ATOM 825 C CA . GLY A 1 108 ? -3.593 -0.373 3.713 1.00 86.94 108 GLY A CA 1
ATOM 826 C C . GLY A 1 108 ? -2.236 -0.788 3.152 1.00 86.94 108 GLY A C 1
ATOM 827 O O . GLY A 1 108 ? -1.365 -1.268 3.875 1.00 86.94 108 GLY A O 1
ATOM 828 N N . ALA A 1 109 ? -2.087 -0.641 1.837 1.00 91.19 109 ALA A N 1
ATOM 829 C CA . ALA A 1 109 ? -1.061 -1.329 1.063 1.00 91.19 109 ALA A CA 1
ATOM 830 C C . ALA A 1 109 ? 0.375 -1.221 1.611 1.00 91.19 109 ALA A C 1
ATOM 832 O O . ALA A 1 109 ? 0.805 -0.161 2.072 1.00 91.19 109 ALA A O 1
ATOM 833 N N . VAL A 1 110 ? 1.119 -2.316 1.464 1.00 96.25 110 VAL A N 1
ATOM 834 C CA . VAL A 1 110 ? 2.562 -2.415 1.721 1.00 96.25 110 VAL A CA 1
ATOM 835 C C . VAL A 1 110 ? 3.284 -2.437 0.381 1.00 96.25 110 VAL A C 1
ATOM 837 O O . VAL A 1 110 ? 2.915 -3.207 -0.502 1.00 96.25 110 VAL A O 1
ATOM 840 N N . VAL A 1 111 ? 4.298 -1.596 0.203 1.00 97.00 111 VAL A N 1
ATOM 841 C CA . VAL A 1 111 ? 5.146 -1.639 -0.995 1.00 97.00 111 VAL A CA 1
ATOM 842 C C . VAL A 1 111 ? 6.216 -2.696 -0.766 1.00 97.00 111 VAL A C 1
ATOM 844 O O . VAL A 1 111 ? 6.859 -2.680 0.278 1.00 97.00 111 VAL A O 1
ATOM 847 N N . ALA A 1 112 ? 6.395 -3.617 -1.707 1.00 96.94 112 ALA A N 1
ATOM 848 C CA . ALA A 1 112 ? 7.329 -4.726 -1.568 1.00 96.94 112 ALA A CA 1
ATOM 849 C C . ALA A 1 112 ? 8.142 -4.940 -2.842 1.00 96.94 112 ALA A C 1
ATOM 851 O O . ALA A 1 112 ? 7.662 -4.723 -3.959 1.00 96.94 112 ALA A O 1
ATOM 852 N N . ARG A 1 113 ? 9.373 -5.407 -2.658 1.00 95.44 113 ARG A N 1
ATOM 853 C CA . ARG A 1 113 ? 10.204 -5.957 -3.718 1.00 95.44 113 ARG A CA 1
ATOM 854 C C . ARG A 1 113 ? 9.621 -7.290 -4.178 1.00 95.44 113 ARG A C 1
ATOM 856 O O . ARG A 1 113 ? 9.158 -8.100 -3.377 1.00 95.44 113 ARG A O 1
ATOM 863 N N . PHE A 1 114 ? 9.675 -7.500 -5.482 1.00 96.38 114 PHE A N 1
ATOM 864 C CA . PHE A 1 114 ? 9.257 -8.710 -6.162 1.00 96.38 114 PHE A CA 1
ATOM 865 C C . PHE A 1 114 ? 10.320 -9.103 -7.182 1.00 96.38 114 PHE A C 1
ATOM 867 O O . PHE A 1 114 ? 10.690 -8.315 -8.046 1.00 96.38 114 PHE A O 1
ATOM 874 N N . GLU A 1 115 ? 10.817 -10.325 -7.081 1.00 95.88 115 GLU A N 1
ATOM 875 C CA . GLU A 1 115 ? 11.690 -10.927 -8.082 1.00 95.88 115 GLU A CA 1
ATOM 876 C C . GLU A 1 115 ? 10.820 -11.515 -9.197 1.00 95.88 115 GLU A C 1
ATOM 878 O O . GLU A 1 115 ? 10.120 -12.516 -8.994 1.00 95.88 115 GLU A O 1
ATOM 883 N N . VAL A 1 116 ? 10.843 -10.897 -10.378 1.00 96.12 116 VAL A N 1
ATOM 884 C CA . VAL A 1 116 ? 10.180 -11.471 -11.550 1.00 96.12 116 VAL A CA 1
ATOM 885 C C . VAL A 1 116 ? 10.994 -12.680 -11.984 1.00 96.12 116 VAL A C 1
ATOM 887 O O . VAL A 1 116 ? 12.151 -12.540 -12.379 1.00 96.12 116 VAL A O 1
ATOM 890 N N . MET A 1 117 ? 10.392 -13.863 -11.917 1.00 97.31 117 MET A N 1
ATOM 891 C CA . MET A 1 117 ? 11.035 -15.094 -12.374 1.00 97.31 117 MET A CA 1
ATOM 892 C C . MET A 1 117 ? 10.743 -15.339 -13.857 1.00 97.31 117 MET A C 1
ATOM 894 O O . MET A 1 117 ? 9.781 -14.804 -14.411 1.00 97.31 117 MET A O 1
ATOM 898 N N . SER A 1 118 ? 11.554 -16.183 -14.491 1.00 97.44 118 SER A N 1
ATOM 899 C CA . SER A 1 118 ? 11.504 -16.479 -15.928 1.00 97.44 118 SER A CA 1
ATOM 900 C C . SER A 1 118 ? 10.164 -17.016 -16.430 1.00 97.44 118 SER A C 1
ATOM 902 O O . SER A 1 118 ? 9.837 -16.845 -17.600 1.00 97.44 118 SER A O 1
ATOM 904 N N . ASP A 1 119 ? 9.378 -17.645 -15.562 1.00 96.44 119 ASP A N 1
ATOM 905 C CA . ASP A 1 119 ? 8.063 -18.208 -15.865 1.00 96.44 119 ASP A CA 1
ATOM 906 C C . ASP A 1 119 ? 6.888 -17.299 -15.458 1.00 96.44 119 ASP A C 1
ATOM 908 O O . ASP A 1 119 ? 5.751 -17.581 -15.830 1.00 96.44 119 ASP A O 1
ATOM 912 N N . PHE A 1 120 ? 7.128 -16.178 -14.767 1.00 95.44 120 PHE A N 1
ATOM 913 C CA . PHE A 1 120 ? 6.070 -15.322 -14.214 1.00 95.44 120 PHE A CA 1
ATOM 914 C C . PHE A 1 120 ? 5.113 -14.768 -15.279 1.00 95.44 120 PHE A C 1
ATOM 916 O O . PHE A 1 120 ? 3.893 -14.857 -15.140 1.00 95.44 120 PHE A O 1
ATOM 923 N N . MET A 1 121 ? 5.658 -14.199 -16.359 1.00 92.00 121 MET A N 1
ATOM 924 C CA . MET A 1 121 ? 4.833 -13.610 -17.420 1.00 92.00 121 MET A CA 1
ATOM 925 C C . MET A 1 121 ? 4.045 -14.680 -18.179 1.00 92.00 121 MET A C 1
ATOM 927 O O . MET A 1 121 ? 2.887 -14.456 -18.521 1.00 92.00 121 MET A O 1
ATOM 931 N N . ALA A 1 122 ? 4.651 -15.850 -18.405 1.00 92.38 122 ALA A N 1
ATOM 932 C CA . ALA A 1 122 ? 3.989 -16.976 -19.055 1.00 92.38 122 ALA A CA 1
ATOM 933 C C . ALA A 1 122 ? 2.859 -17.543 -18.181 1.00 92.38 122 ALA A C 1
ATOM 935 O O . ALA A 1 122 ? 1.771 -17.800 -18.688 1.00 92.38 122 ALA A O 1
ATOM 936 N N . PHE A 1 123 ? 3.077 -17.646 -16.866 1.00 93.06 123 PHE A N 1
ATOM 937 C CA . PHE A 1 123 ? 2.065 -18.099 -15.911 1.00 93.06 123 PHE A CA 1
ATOM 938 C C . PHE A 1 123 ? 0.787 -17.251 -15.980 1.00 93.06 123 PHE A C 1
ATOM 940 O O . PHE A 1 123 ? -0.313 -17.791 -16.011 1.00 93.06 123 PHE A O 1
ATOM 947 N N . PHE A 1 124 ? 0.903 -15.922 -16.059 1.00 92.19 124 PHE A N 1
ATOM 948 C CA . PHE A 1 124 ? -0.264 -15.031 -16.127 1.00 92.19 124 PHE A CA 1
ATOM 949 C C . PHE A 1 124 ? -0.770 -14.737 -17.548 1.00 92.19 124 PHE A C 1
ATOM 951 O O . PHE A 1 124 ? -1.764 -14.023 -17.697 1.00 92.19 124 PHE A O 1
ATOM 958 N N . ALA A 1 125 ? -0.143 -15.291 -18.591 1.00 88.50 125 ALA A N 1
ATOM 959 C CA . ALA A 1 125 ? -0.637 -15.167 -19.965 1.00 88.50 125 ALA A CA 1
ATOM 960 C C . ALA A 1 125 ? -1.958 -15.933 -20.169 1.00 88.50 125 ALA A C 1
ATOM 962 O O . ALA A 1 125 ? -2.804 -15.551 -20.981 1.00 88.50 125 ALA A O 1
ATOM 963 N N . GLU A 1 126 ? -2.166 -17.000 -19.401 1.00 84.06 126 GLU A N 1
ATOM 964 C CA . GLU A 1 126 ? -3.373 -17.811 -19.452 1.00 84.06 126 GLU A CA 1
ATOM 965 C C . GLU A 1 126 ? -4.487 -17.218 -18.572 1.00 84.06 126 GLU A C 1
ATOM 967 O O . GLU A 1 126 ? -4.539 -17.418 -17.359 1.00 84.06 126 GLU A O 1
ATOM 972 N N . LYS A 1 127 ? -5.459 -16.538 -19.195 1.00 78.81 127 LYS A N 1
ATOM 973 C CA . LYS A 1 127 ? -6.598 -15.894 -18.502 1.00 78.81 127 LYS A CA 1
ATOM 974 C C . LYS A 1 127 ? -7.353 -16.819 -17.536 1.00 78.81 127 LYS A C 1
ATOM 976 O O . LYS A 1 127 ? -7.816 -16.364 -16.496 1.00 78.81 127 LYS A O 1
ATOM 981 N N . ARG A 1 128 ? -7.444 -18.119 -17.842 1.00 83.50 128 ARG A N 1
ATOM 982 C CA . ARG A 1 128 ? -8.116 -19.124 -16.992 1.00 83.50 128 ARG A CA 1
ATOM 983 C C . ARG A 1 128 ? -7.451 -19.324 -15.623 1.00 83.50 128 ARG A C 1
ATOM 985 O O . ARG A 1 128 ? -8.110 -19.786 -14.700 1.00 83.50 128 ARG A O 1
ATOM 992 N N . ILE A 1 129 ? -6.165 -18.988 -15.493 1.00 85.12 129 ILE A N 1
ATOM 993 C CA . ILE A 1 129 ? -5.396 -19.085 -14.243 1.00 85.12 129 ILE A CA 1
ATOM 994 C C . ILE A 1 129 ? -5.025 -17.711 -13.675 1.00 85.12 129 ILE A C 1
ATOM 996 O O . ILE A 1 129 ? -4.227 -17.631 -12.748 1.00 85.12 129 ILE A O 1
ATOM 1000 N N . ALA A 1 130 ? -5.648 -16.627 -14.151 1.00 86.94 130 ALA A N 1
ATOM 1001 C CA . ALA A 1 130 ? -5.413 -15.271 -13.645 1.00 86.94 130 ALA A CA 1
ATOM 1002 C C . ALA A 1 130 ? -5.612 -15.141 -12.120 1.00 86.94 130 ALA A C 1
ATOM 1004 O O . ALA A 1 130 ? -4.939 -14.349 -11.465 1.00 86.94 130 ALA A O 1
ATOM 1005 N N . GLN A 1 131 ? -6.501 -15.961 -11.549 1.00 89.69 131 GLN A N 1
ATOM 1006 C CA . GLN A 1 131 ? -6.786 -16.013 -10.113 1.00 89.69 131 GLN A CA 1
ATOM 1007 C C . GLN A 1 131 ? -6.015 -17.104 -9.354 1.00 89.69 131 GLN A C 1
ATOM 1009 O O . GLN A 1 131 ? -6.248 -17.284 -8.152 1.00 89.69 131 GLN A O 1
ATOM 1014 N N . ALA A 1 132 ? -5.129 -17.845 -10.024 1.00 94.81 132 ALA A N 1
ATOM 1015 C CA . ALA A 1 132 ? -4.303 -18.867 -9.396 1.00 94.81 132 ALA A CA 1
ATOM 1016 C C . ALA A 1 132 ? -3.188 -18.238 -8.547 1.00 94.81 132 ALA A C 1
ATOM 1018 O O . ALA A 1 132 ? -2.742 -17.116 -8.786 1.00 94.81 132 ALA A O 1
ATOM 1019 N N . VAL A 1 133 ? -2.730 -18.983 -7.539 1.00 97.25 133 VAL A N 1
ATOM 1020 C CA . VAL A 1 133 ? -1.607 -18.568 -6.693 1.00 97.25 133 VAL A CA 1
ATOM 1021 C C . VAL A 1 133 ? -0.303 -18.911 -7.398 1.00 97.25 133 VAL A C 1
ATOM 1023 O O . VAL A 1 133 ? 0.046 -20.086 -7.523 1.00 97.25 133 VAL A O 1
ATOM 1026 N N . TYR A 1 134 ? 0.425 -17.883 -7.817 1.00 97.12 134 TYR A N 1
ATOM 1027 C CA . TYR A 1 134 ? 1.719 -18.044 -8.455 1.00 97.12 134 TYR A CA 1
ATOM 1028 C C . TYR A 1 134 ? 2.766 -18.602 -7.488 1.00 97.12 134 TYR A C 1
ATOM 1030 O O . TYR A 1 134 ? 2.945 -18.109 -6.368 1.00 97.12 134 TYR A O 1
ATOM 1038 N N . ARG A 1 135 ? 3.471 -19.628 -7.966 1.00 96.75 135 ARG A N 1
AT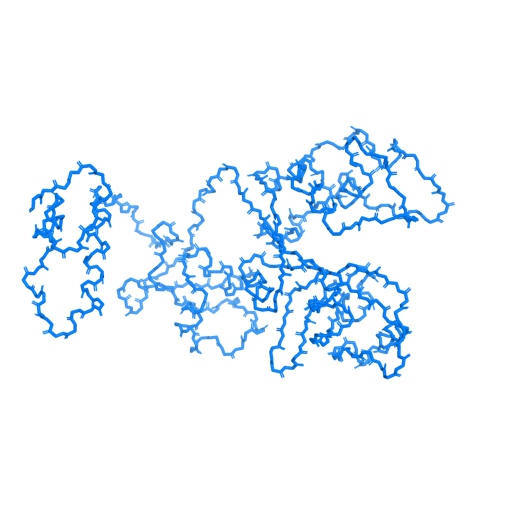OM 1039 C CA . ARG A 1 135 ? 4.669 -20.217 -7.371 1.00 96.75 135 ARG A CA 1
ATOM 1040 C C . ARG A 1 135 ? 5.669 -20.442 -8.506 1.00 96.75 135 ARG A C 1
ATOM 1042 O O . ARG A 1 135 ? 5.274 -21.075 -9.483 1.00 96.75 135 ARG A O 1
ATOM 1049 N N . PRO A 1 136 ? 6.914 -19.953 -8.394 1.00 96.12 136 PRO A N 1
ATOM 1050 C CA . PRO A 1 136 ? 7.932 -20.226 -9.398 1.00 96.12 136 PRO A CA 1
ATOM 1051 C C . PRO A 1 136 ? 8.127 -21.733 -9.577 1.00 96.12 136 PRO A C 1
ATOM 1053 O O . PRO A 1 136 ? 8.203 -22.477 -8.594 1.00 96.12 136 PRO A O 1
ATOM 1056 N N . SER A 1 137 ? 8.212 -22.174 -10.826 1.00 96.00 137 SER A N 1
ATOM 1057 C CA . SER A 1 137 ? 8.485 -23.568 -11.168 1.00 96.00 137 SER A CA 1
ATOM 1058 C C . SER A 1 137 ? 9.902 -23.959 -10.747 1.00 96.00 137 SER A C 1
ATOM 1060 O O . SER A 1 137 ? 10.799 -23.117 -10.641 1.00 96.00 137 SER A O 1
ATOM 1062 N N . ALA A 1 138 ? 10.142 -25.256 -10.543 1.00 94.81 138 ALA A N 1
ATOM 1063 C CA . ALA A 1 138 ? 11.493 -25.748 -10.300 1.00 94.81 138 ALA A CA 1
ATOM 1064 C C . ALA A 1 138 ? 12.426 -25.328 -11.452 1.00 94.81 138 ALA A C 1
ATOM 1066 O O . ALA A 1 138 ? 12.125 -25.563 -12.621 1.00 94.81 138 ALA A O 1
ATOM 1067 N N . GLY A 1 139 ? 13.548 -24.687 -11.119 1.00 94.00 139 GLY A N 1
ATOM 1068 C CA . GLY A 1 139 ? 14.515 -24.188 -12.100 1.00 94.00 139 GLY A CA 1
ATOM 1069 C C . GLY A 1 139 ? 14.200 -22.812 -12.699 1.00 94.00 139 GLY A C 1
ATOM 1070 O O . GLY A 1 139 ? 15.027 -22.310 -13.461 1.00 94.00 139 GLY A O 1
ATOM 1071 N N . ALA A 1 140 ? 13.079 -22.172 -12.344 1.00 96.81 140 ALA A N 1
ATOM 1072 C CA . ALA A 1 140 ? 12.813 -20.789 -12.731 1.00 96.81 140 ALA A CA 1
ATOM 1073 C C . ALA A 1 140 ? 13.910 -19.852 -12.198 1.00 96.81 140 ALA A C 1
ATOM 1075 O O . ALA A 1 140 ? 14.320 -19.954 -11.040 1.00 96.81 140 ALA A O 1
ATOM 1076 N N . GLN A 1 141 ? 14.386 -18.939 -13.046 1.00 96.69 141 GLN A N 1
ATOM 1077 C CA . GLN A 1 141 ? 15.495 -18.037 -12.725 1.00 96.69 141 GLN A CA 1
ATOM 1078 C C . GLN A 1 141 ? 14.995 -16.607 -12.487 1.00 96.69 141 GLN A C 1
ATOM 1080 O O . GLN A 1 141 ? 14.063 -16.183 -13.176 1.00 96.69 141 GLN A O 1
ATOM 1085 N N . PRO A 1 142 ? 15.601 -15.843 -11.559 1.00 94.88 142 PRO A N 1
ATOM 1086 C CA . PRO A 1 142 ? 15.377 -14.403 -11.449 1.00 94.88 142 PRO A CA 1
ATOM 1087 C C . PRO A 1 142 ? 15.716 -13.693 -12.763 1.00 94.88 142 PRO A C 1
ATOM 1089 O O . PRO A 1 142 ? 16.803 -13.878 -13.306 1.00 94.88 142 PRO A O 1
ATOM 1092 N N . VAL A 1 143 ? 14.794 -12.878 -13.275 1.00 95.62 143 VAL A N 1
ATOM 1093 C CA . VAL A 1 143 ? 14.986 -12.105 -14.513 1.00 95.62 143 VAL A CA 1
ATOM 1094 C C . VAL A 1 143 ? 15.238 -10.641 -14.202 1.00 95.62 143 VAL A C 1
ATOM 1096 O O . VAL A 1 143 ? 16.189 -10.058 -14.715 1.00 95.62 143 VAL A O 1
ATOM 1099 N N . LEU A 1 144 ? 14.376 -10.033 -13.385 1.00 90.81 144 LEU A N 1
ATOM 1100 C CA . LEU A 1 144 ? 14.518 -8.630 -13.014 1.00 90.81 144 LEU A CA 1
ATOM 1101 C C . LEU A 1 144 ? 13.886 -8.325 -11.650 1.00 90.81 144 LEU A C 1
ATOM 1103 O O . LEU A 1 144 ? 12.860 -8.915 -11.290 1.00 90.81 144 LEU A O 1
ATOM 1107 N N . PRO A 1 145 ? 14.462 -7.370 -10.904 1.00 91.50 145 PRO A N 1
ATOM 1108 C CA . PRO A 1 145 ? 13.837 -6.834 -9.709 1.00 91.50 145 PRO A CA 1
ATOM 1109 C C . PRO A 1 145 ? 12.683 -5.896 -10.066 1.00 91.50 145 PRO A C 1
ATOM 1111 O O . PRO A 1 145 ? 12.803 -5.047 -10.948 1.00 91.50 145 PRO A O 1
ATOM 1114 N N . HIS A 1 146 ? 11.580 -6.017 -9.338 1.00 94.31 146 HIS A N 1
ATOM 1115 C CA . HIS A 1 146 ? 10.358 -5.244 -9.539 1.00 94.31 146 HIS A CA 1
ATOM 1116 C C . HIS A 1 146 ? 9.779 -4.760 -8.208 1.00 94.31 146 HIS A C 1
ATOM 1118 O O . HIS A 1 146 ? 10.089 -5.297 -7.144 1.00 94.31 146 HIS A O 1
ATOM 1124 N N . ALA A 1 147 ? 8.927 -3.741 -8.266 1.00 95.12 147 ALA A N 1
ATOM 1125 C CA . ALA A 1 147 ? 8.204 -3.212 -7.118 1.00 95.12 147 ALA A CA 1
ATOM 1126 C C . ALA A 1 147 ? 6.701 -3.439 -7.296 1.00 95.12 147 ALA A C 1
ATOM 1128 O O . ALA A 1 147 ? 6.123 -3.096 -8.327 1.00 95.12 147 ALA A O 1
ATOM 1129 N N . ILE A 1 148 ? 6.058 -3.977 -6.263 1.00 96.88 148 ILE A N 1
ATOM 1130 C CA . ILE A 1 148 ? 4.620 -4.255 -6.234 1.00 96.88 148 ILE A CA 1
ATOM 1131 C C . ILE A 1 148 ? 3.982 -3.656 -4.982 1.00 96.88 148 ILE A C 1
ATOM 1133 O O . ILE A 1 148 ? 4.665 -3.317 -4.015 1.00 96.88 148 ILE A O 1
ATOM 1137 N N . ALA A 1 149 ? 2.654 -3.546 -4.981 1.00 96.38 149 ALA A N 1
ATOM 1138 C CA . ALA A 1 149 ? 1.895 -3.187 -3.787 1.00 96.38 149 ALA A CA 1
ATOM 1139 C C . ALA A 1 149 ? 1.102 -4.399 -3.287 1.00 96.38 149 ALA A C 1
ATOM 1141 O O . ALA A 1 149 ? 0.197 -4.870 -3.972 1.00 96.38 149 ALA A O 1
ATOM 1142 N N . LEU A 1 150 ? 1.410 -4.884 -2.088 1.00 97.25 150 LEU A N 1
ATOM 1143 C CA . LEU A 1 150 ? 0.622 -5.898 -1.395 1.00 97.25 150 LEU A CA 1
ATOM 1144 C C . LEU A 1 150 ? -0.618 -5.221 -0.810 1.00 97.25 150 LEU A C 1
ATOM 1146 O O . LEU A 1 150 ? -0.506 -4.325 0.028 1.00 97.25 150 LEU A O 1
ATOM 1150 N N . ILE A 1 151 ? -1.796 -5.623 -1.276 1.00 94.44 151 ILE A N 1
ATOM 1151 C CA . ILE A 1 151 ? -3.082 -5.000 -0.921 1.00 94.44 151 ILE A CA 1
ATOM 1152 C C . ILE A 1 151 ? -3.989 -5.924 -0.104 1.00 94.44 151 ILE A C 1
ATOM 1154 O O . ILE A 1 151 ? -4.998 -5.475 0.428 1.00 94.44 151 ILE A O 1
ATOM 1158 N N . GLY A 1 152 ? -3.630 -7.199 0.007 1.00 94.31 152 GLY A N 1
ATOM 1159 C CA . GLY A 1 152 ? -4.391 -8.206 0.730 1.00 94.31 152 GLY A CA 1
ATOM 1160 C C . GLY A 1 152 ? -3.582 -9.483 0.896 1.00 94.31 152 GLY A C 1
ATOM 1161 O O . GLY A 1 152 ? -2.454 -9.590 0.411 1.00 94.31 152 GLY A O 1
ATOM 1162 N N . TYR A 1 153 ? -4.149 -10.449 1.604 1.00 95.75 153 TYR A N 1
ATOM 1163 C CA . TYR A 1 153 ? -3.500 -11.718 1.903 1.00 95.75 153 TYR A CA 1
ATOM 1164 C C . TYR A 1 153 ? -4.539 -12.770 2.293 1.00 95.75 153 TYR A C 1
ATOM 1166 O O . TYR A 1 153 ? -5.663 -12.424 2.647 1.00 95.75 153 TYR A O 1
ATOM 1174 N N . ASN A 1 154 ? -4.163 -14.044 2.228 1.00 93.88 154 ASN A N 1
ATOM 1175 C CA . ASN A 1 154 ? -4.991 -15.147 2.696 1.00 93.88 154 ASN A CA 1
ATOM 1176 C C . ASN A 1 154 ? -4.117 -16.190 3.398 1.00 93.88 154 ASN A C 1
ATOM 1178 O O . ASN A 1 154 ? -3.307 -16.856 2.751 1.00 93.88 154 ASN A O 1
ATOM 1182 N N . ASP A 1 155 ? -4.311 -16.348 4.707 1.00 88.00 155 ASP A N 1
ATOM 1183 C CA . ASP A 1 155 ? -3.540 -17.290 5.524 1.00 88.00 155 ASP A CA 1
ATOM 1184 C C . ASP A 1 155 ? -3.945 -18.752 5.292 1.00 88.00 155 ASP A C 1
ATOM 1186 O O . ASP A 1 155 ? -3.146 -19.652 5.512 1.00 88.00 155 ASP A O 1
ATOM 1190 N N . GLN A 1 156 ? -5.156 -19.042 4.818 1.00 89.12 156 GLN A N 1
ATOM 1191 C CA . GLN A 1 156 ? -5.557 -20.425 4.531 1.00 89.12 156 GLN A CA 1
ATOM 1192 C C . GLN A 1 156 ? -4.953 -20.912 3.211 1.00 89.12 156 GLN A C 1
ATOM 1194 O O . GLN A 1 156 ? -4.443 -22.024 3.118 1.00 89.12 156 GLN A O 1
ATOM 1199 N N . GLN A 1 157 ? -4.979 -20.057 2.190 1.00 90.62 157 GLN A N 1
ATOM 1200 C CA . GLN A 1 157 ? -4.450 -20.352 0.856 1.00 90.62 157 GLN A CA 1
ATOM 1201 C C . GLN A 1 157 ? -2.975 -19.938 0.685 1.00 90.62 157 GLN A C 1
ATOM 1203 O O . GLN A 1 157 ? -2.380 -20.203 -0.362 1.00 90.62 157 GLN A O 1
ATOM 1208 N N . GLN A 1 158 ? -2.383 -19.327 1.717 1.00 95.12 158 GLN A N 1
ATOM 1209 C CA . GLN A 1 158 ? -0.964 -18.976 1.832 1.00 95.12 158 GLN A CA 1
ATOM 1210 C C . GLN A 1 158 ? -0.464 -18.082 0.684 1.00 95.12 158 GLN A C 1
ATOM 1212 O O . GLN A 1 158 ? 0.491 -18.428 -0.021 1.00 95.12 158 GLN A O 1
ATOM 1217 N N . TYR A 1 159 ? -1.123 -16.936 0.473 1.00 97.38 159 TYR A N 1
ATOM 1218 C CA . TYR A 1 159 ? -0.746 -15.982 -0.576 1.00 97.38 159 TYR A CA 1
ATOM 1219 C C . TYR A 1 159 ? -0.887 -14.510 -0.176 1.00 97.38 159 TYR A C 1
ATOM 1221 O O . TYR A 1 159 ? -1.707 -14.136 0.668 1.00 97.38 159 TYR A O 1
ATOM 1229 N N . TRP A 1 160 ? -0.117 -13.657 -0.853 1.00 97.94 160 TRP A N 1
ATOM 1230 C CA . TRP A 1 160 ? -0.323 -12.212 -0.933 1.00 97.94 160 TRP A CA 1
ATOM 1231 C C . TRP A 1 160 ? -1.128 -11.858 -2.182 1.00 97.94 160 TRP A C 1
ATOM 1233 O O . TRP A 1 160 ? -0.858 -12.381 -3.265 1.00 97.94 160 TRP A O 1
ATOM 1243 N N . LEU A 1 161 ? -2.107 -10.965 -2.041 1.00 97.69 161 LEU A N 1
ATOM 1244 C CA . LEU A 1 161 ? -2.761 -10.307 -3.169 1.00 97.69 161 LEU A CA 1
ATOM 1245 C C . LEU A 1 161 ? -1.968 -9.045 -3.504 1.00 97.69 161 LEU A C 1
ATOM 1247 O O . LEU A 1 161 ? -1.873 -8.125 -2.686 1.00 97.69 161 LEU A O 1
ATOM 1251 N N . ALA A 1 162 ? -1.409 -9.007 -4.705 1.00 97.56 162 ALA A N 1
ATOM 1252 C CA . ALA A 1 162 ? -0.549 -7.940 -5.174 1.00 97.56 162 ALA A CA 1
ATOM 1253 C C . ALA A 1 162 ? -1.209 -7.162 -6.315 1.00 97.56 162 ALA A C 1
ATOM 1255 O O . ALA A 1 162 ? -1.802 -7.736 -7.228 1.00 97.56 162 ALA A O 1
ATOM 1256 N N . LYS A 1 163 ? -1.061 -5.839 -6.279 1.00 95.75 163 LYS A N 1
ATOM 1257 C CA . LYS A 1 163 ? -1.353 -4.948 -7.398 1.00 95.75 163 LYS A CA 1
ATOM 1258 C C . LYS A 1 163 ? -0.082 -4.728 -8.207 1.00 95.75 163 LYS A C 1
ATOM 1260 O O . LYS A 1 163 ? 0.933 -4.296 -7.654 1.00 95.75 163 LYS A O 1
ATOM 1265 N N . ASN A 1 164 ? -0.166 -4.999 -9.505 1.00 94.75 164 ASN A N 1
ATOM 1266 C CA . ASN A 1 164 ? 0.921 -4.785 -10.449 1.00 94.75 164 ASN A CA 1
ATOM 1267 C C . ASN A 1 164 ? 0.806 -3.417 -11.153 1.00 94.75 164 ASN A C 1
ATOM 1269 O O . ASN A 1 164 ? -0.183 -2.696 -11.000 1.00 94.75 164 ASN A O 1
ATOM 1273 N N . SER A 1 165 ? 1.822 -3.062 -11.940 1.00 92.94 165 SER A N 1
ATOM 1274 C CA . SER A 1 165 ? 1.893 -1.834 -12.746 1.00 92.94 165 SER A CA 1
ATOM 1275 C C . SER A 1 165 ? 1.912 -2.085 -14.263 1.00 92.94 165 SER A C 1
ATOM 1277 O O . SER A 1 165 ? 2.188 -1.170 -15.030 1.00 92.94 165 SER A O 1
ATOM 1279 N N . HIS A 1 166 ? 1.555 -3.296 -14.713 1.00 90.38 166 HIS A N 1
ATOM 1280 C CA . HIS A 1 166 ? 1.513 -3.704 -16.131 1.00 90.38 166 HIS A CA 1
ATOM 1281 C C . HIS A 1 166 ? 0.135 -3.509 -16.800 1.00 90.38 166 HIS A C 1
ATOM 1283 O O . HIS A 1 166 ? -0.215 -4.215 -17.744 1.00 90.38 166 HIS A O 1
ATOM 1289 N N . GLY A 1 167 ? -0.657 -2.552 -16.314 1.00 88.69 167 GLY A N 1
ATOM 1290 C CA . GLY A 1 167 ? -2.015 -2.306 -16.807 1.00 88.69 167 GLY A CA 1
ATOM 1291 C C . GLY A 1 167 ? -3.057 -3.293 -16.273 1.00 88.69 167 GLY A C 1
ATOM 1292 O O . GLY A 1 167 ? -2.745 -4.241 -15.555 1.00 88.69 167 GLY A O 1
ATOM 1293 N N . ASP A 1 168 ? -4.316 -3.036 -16.612 1.00 90.06 168 ASP A N 1
ATOM 1294 C CA . ASP A 1 168 ? -5.488 -3.811 -16.182 1.00 90.06 168 ASP A CA 1
ATOM 1295 C C . ASP A 1 168 ? -5.659 -5.137 -16.943 1.00 90.06 168 ASP A C 1
ATOM 1297 O O . ASP A 1 168 ? -6.320 -6.060 -16.471 1.00 90.06 168 ASP A O 1
ATOM 1301 N N . THR A 1 169 ? -5.032 -5.264 -18.111 1.00 89.44 169 THR A N 1
ATOM 1302 C CA . THR A 1 169 ? -5.077 -6.490 -18.917 1.00 89.44 169 THR A CA 1
ATOM 1303 C C . THR A 1 169 ? -4.238 -7.630 -18.336 1.00 89.44 169 THR A C 1
ATOM 1305 O O . THR A 1 169 ? -4.496 -8.791 -18.675 1.00 89.44 169 THR A O 1
ATOM 1308 N N . PHE A 1 170 ? -3.277 -7.322 -17.459 1.00 90.38 170 PHE A N 1
ATOM 1309 C CA . PHE A 1 170 ? -2.423 -8.296 -16.782 1.00 90.38 170 PHE A CA 1
ATOM 1310 C C . PHE A 1 170 ? -3.176 -9.020 -15.659 1.00 90.38 170 PHE A C 1
ATOM 1312 O O . PHE A 1 170 ? -3.838 -8.377 -14.849 1.00 90.38 170 PHE A O 1
ATOM 1319 N N . GLY A 1 171 ? -3.021 -10.344 -15.565 1.00 90.06 171 GLY A N 1
ATOM 1320 C CA . GLY A 1 171 ? -3.617 -11.135 -14.486 1.00 90.06 171 GLY A CA 1
ATOM 1321 C C . GLY A 1 171 ? -5.130 -10.922 -14.366 1.00 90.06 171 GLY A C 1
ATOM 1322 O O . GLY A 1 171 ? -5.852 -10.935 -15.370 1.00 90.06 171 GLY A O 1
ATOM 1323 N N . ASP A 1 172 ? -5.592 -10.728 -13.131 1.00 92.50 172 ASP A N 1
ATOM 1324 C CA . ASP A 1 172 ? -6.986 -10.447 -12.785 1.00 92.50 172 ASP A CA 1
ATOM 1325 C C . ASP A 1 172 ? -7.190 -8.935 -12.593 1.00 92.50 172 ASP A C 1
ATOM 1327 O O . ASP A 1 172 ? -7.072 -8.403 -11.489 1.00 92.50 172 ASP A O 1
ATOM 1331 N N . GLY A 1 173 ? -7.389 -8.201 -13.692 1.00 91.38 173 GLY A N 1
ATOM 1332 C CA . GLY A 1 173 ? -7.629 -6.752 -13.639 1.00 91.38 173 GLY A CA 1
ATOM 1333 C C . GLY A 1 173 ? -6.420 -5.927 -13.171 1.00 91.38 173 GLY A C 1
ATOM 1334 O O . GLY A 1 173 ? -6.583 -4.900 -12.511 1.00 91.38 173 GLY A O 1
ATOM 1335 N N . GLY A 1 174 ? -5.198 -6.385 -13.451 1.00 93.50 174 GLY A N 1
ATOM 1336 C CA . GLY A 1 174 ? -3.944 -5.802 -12.962 1.00 93.50 174 GLY A CA 1
ATOM 1337 C C . GLY A 1 174 ? -3.502 -6.326 -11.592 1.00 93.50 174 GLY A C 1
ATOM 1338 O O . GLY A 1 174 ? -2.490 -5.867 -11.050 1.00 93.50 174 GLY A O 1
ATOM 1339 N N . LEU A 1 175 ? -4.240 -7.281 -11.020 1.00 95.62 175 LEU A N 1
ATOM 1340 C CA . LEU A 1 175 ? -3.908 -7.958 -9.770 1.00 95.62 175 LEU A CA 1
ATOM 1341 C C . LEU A 1 175 ? -3.365 -9.364 -10.029 1.00 95.62 175 LEU A C 1
ATOM 1343 O O . LEU A 1 175 ? -3.651 -9.992 -11.049 1.00 95.62 175 LEU A O 1
ATOM 1347 N N . PHE A 1 176 ? -2.597 -9.875 -9.072 1.00 97.06 176 PHE A N 1
ATOM 1348 C CA . PHE A 1 176 ? -2.161 -11.265 -9.060 1.00 97.06 176 PHE A CA 1
ATOM 1349 C C . PHE A 1 176 ? -1.979 -11.783 -7.634 1.00 97.06 176 PHE A C 1
ATOM 1351 O O . PHE A 1 176 ? -1.782 -11.013 -6.692 1.00 97.06 176 PHE A O 1
ATOM 1358 N N . LYS A 1 177 ? -2.033 -13.107 -7.472 1.00 97.81 177 LYS A N 1
ATOM 1359 C CA . LYS A 1 177 ? -1.740 -13.780 -6.203 1.00 97.81 177 LYS A CA 1
ATOM 1360 C C . LYS A 1 177 ? -0.353 -14.400 -6.276 1.00 97.81 177 LYS A C 1
ATOM 1362 O O . LYS A 1 177 ? -0.051 -15.104 -7.234 1.00 97.81 177 LYS A O 1
ATOM 1367 N N . VAL A 1 178 ? 0.463 -14.189 -5.252 1.00 97.69 178 VAL A N 1
ATOM 1368 C CA . VAL A 1 178 ? 1.791 -14.803 -5.113 1.00 97.69 178 VAL A CA 1
ATOM 1369 C C . VAL A 1 178 ? 1.874 -15.527 -3.782 1.00 97.69 178 VAL A C 1
ATOM 1371 O O . VAL A 1 178 ? 1.428 -14.999 -2.766 1.00 97.69 178 VAL A O 1
ATOM 1374 N N . ALA A 1 179 ? 2.404 -16.748 -3.780 1.00 97.88 179 ALA A N 1
ATOM 1375 C CA . ALA A 1 179 ? 2.547 -17.517 -2.551 1.00 97.88 179 ALA A CA 1
ATOM 1376 C C . ALA A 1 179 ? 3.439 -16.803 -1.519 1.00 97.88 179 ALA A C 1
ATOM 1378 O O . ALA A 1 179 ? 4.272 -15.959 -1.853 1.00 97.88 179 ALA A O 1
ATOM 1379 N N . TYR A 1 180 ? 3.290 -17.152 -0.245 1.00 95.62 180 TYR A N 1
ATOM 1380 C CA . TYR A 1 180 ? 4.225 -16.693 0.781 1.00 95.62 180 TYR A CA 1
ATOM 1381 C C . TYR A 1 180 ? 5.632 -17.257 0.566 1.00 95.62 180 TYR A C 1
ATOM 1383 O O . TYR A 1 180 ? 5.798 -18.401 0.144 1.00 95.62 180 TYR A O 1
ATOM 1391 N N . GLY A 1 181 ? 6.646 -16.447 0.882 1.00 92.62 181 GLY A N 1
ATOM 1392 C CA . GLY A 1 181 ? 8.045 -16.876 0.909 1.00 92.62 181 GLY A CA 1
ATOM 1393 C C . GLY A 1 181 ? 8.698 -17.106 -0.457 1.00 92.62 181 GLY A C 1
ATOM 1394 O O . GLY A 1 181 ? 9.786 -17.673 -0.502 1.00 92.62 181 GLY A O 1
ATOM 1395 N N . VAL A 1 182 ? 8.075 -16.679 -1.561 1.00 94.56 182 VAL A N 1
ATOM 1396 C CA . VAL A 1 182 ? 8.633 -16.819 -2.920 1.00 94.56 182 VAL A CA 1
ATOM 1397 C C . VAL A 1 182 ? 8.872 -15.461 -3.577 1.00 94.56 182 VAL A C 1
ATOM 1399 O O . VAL A 1 182 ? 8.341 -14.441 -3.135 1.00 94.56 182 VAL A O 1
ATOM 1402 N N . SER A 1 183 ? 9.669 -15.446 -4.652 1.00 95.12 183 SER A N 1
ATOM 1403 C CA . SER A 1 183 ? 9.933 -14.247 -5.467 1.00 95.12 183 SER A CA 1
ATOM 1404 C C . SER A 1 183 ? 10.376 -13.029 -4.648 1.00 95.12 183 SER A C 1
ATOM 1406 O O . SER A 1 183 ? 9.953 -11.905 -4.908 1.00 95.12 183 SER A O 1
ATOM 1408 N N . SER A 1 184 ? 11.201 -13.256 -3.624 1.00 93.69 184 SER A N 1
ATOM 1409 C CA . SER A 1 184 ? 11.716 -12.227 -2.713 1.00 93.69 184 SER A CA 1
ATOM 1410 C C . SER A 1 184 ? 10.639 -11.427 -1.949 1.00 93.69 184 SER A C 1
ATOM 1412 O O . SER A 1 184 ? 10.962 -10.451 -1.281 1.00 93.69 184 SER A O 1
ATOM 1414 N N . VAL A 1 185 ? 9.359 -11.823 -1.973 1.00 94.81 185 VAL A N 1
ATOM 1415 C CA . VAL A 1 185 ? 8.295 -11.096 -1.261 1.00 94.81 185 VAL A CA 1
ATOM 1416 C C . VAL A 1 185 ? 8.362 -11.414 0.230 1.00 94.81 185 VAL A C 1
ATOM 1418 O O . VAL A 1 185 ? 8.003 -12.517 0.646 1.00 94.81 185 VAL A O 1
ATOM 1421 N N . LEU A 1 186 ? 8.797 -10.437 1.038 1.00 90.31 186 LEU A N 1
ATOM 1422 C CA . LEU A 1 186 ? 8.934 -10.562 2.501 1.00 90.31 186 LEU A CA 1
ATOM 1423 C C . LEU A 1 186 ? 9.774 -11.780 2.938 1.00 90.31 186 LEU A C 1
ATOM 1425 O O . LEU A 1 186 ? 9.571 -12.347 4.011 1.00 90.31 186 LEU A O 1
ATOM 1429 N N . THR A 1 187 ? 10.719 -12.201 2.097 1.00 87.00 187 THR A N 1
ATOM 1430 C CA . THR A 1 187 ? 11.668 -13.268 2.427 1.00 87.00 187 THR A CA 1
ATOM 1431 C C . THR A 1 187 ? 12.800 -12.727 3.309 1.00 87.00 187 THR A C 1
ATOM 1433 O O . THR A 1 187 ? 13.262 -11.620 3.042 1.00 87.00 187 THR A O 1
ATOM 1436 N N . PRO A 1 188 ? 13.338 -13.492 4.274 1.00 76.12 188 PRO A N 1
ATOM 1437 C CA . PRO A 1 188 ? 14.329 -12.981 5.232 1.00 76.12 188 PRO A CA 1
ATOM 1438 C C . PRO A 1 188 ? 15.634 -12.417 4.640 1.00 76.12 188 PRO A C 1
ATOM 1440 O O . PRO A 1 188 ? 16.276 -11.597 5.284 1.00 76.12 188 PRO A O 1
ATOM 1443 N N . LEU A 1 189 ? 16.055 -12.871 3.452 1.00 74.88 189 LEU A N 1
ATOM 1444 C CA . LEU A 1 189 ? 17.370 -12.534 2.879 1.00 74.88 189 LEU A CA 1
ATOM 1445 C C . LEU A 1 189 ? 17.330 -11.385 1.864 1.00 74.88 189 LEU A C 1
ATOM 1447 O O . LEU A 1 189 ? 18.245 -10.570 1.822 1.00 74.88 189 LEU A O 1
ATOM 1451 N N . SER A 1 190 ? 16.290 -11.331 1.032 1.00 81.50 190 SER A N 1
ATOM 1452 C CA . SER A 1 190 ? 16.168 -10.383 -0.087 1.00 81.50 190 SER A CA 1
ATOM 1453 C C . SER A 1 190 ? 14.849 -9.607 -0.080 1.00 81.50 190 SER A C 1
ATOM 1455 O O . SER A 1 190 ? 14.586 -8.830 -0.998 1.00 81.50 190 SER A O 1
ATOM 1457 N N . GLY A 1 191 ? 14.006 -9.820 0.934 1.00 85.62 191 GLY A N 1
ATOM 1458 C CA . GLY A 1 191 ? 12.701 -9.188 1.043 1.00 85.62 191 GLY A CA 1
ATOM 1459 C C . GLY A 1 191 ? 12.801 -7.772 1.570 1.00 85.62 191 GLY A C 1
ATOM 1460 O O . GLY A 1 191 ? 12.958 -7.552 2.764 1.00 85.62 191 GLY A O 1
ATOM 1461 N N . GLU A 1 192 ? 12.656 -6.809 0.669 1.00 94.88 192 GLU A N 1
ATOM 1462 C CA . GLU A 1 192 ? 12.509 -5.400 1.014 1.00 94.88 192 GLU A CA 1
ATOM 1463 C C . GLU A 1 192 ? 11.021 -5.039 0.973 1.00 94.88 192 GLU A C 1
ATOM 1465 O O . GLU A 1 192 ? 10.359 -5.222 -0.052 1.00 94.88 192 GLU A O 1
ATOM 1470 N N . ALA A 1 193 ? 10.474 -4.545 2.082 1.00 96.75 193 ALA A N 1
ATOM 1471 C CA . ALA A 1 193 ? 9.089 -4.106 2.150 1.00 96.75 193 ALA A CA 1
ATOM 1472 C C . ALA A 1 193 ? 8.915 -2.940 3.120 1.00 96.75 193 ALA A C 1
ATOM 1474 O O . ALA A 1 193 ? 9.567 -2.869 4.162 1.00 96.75 193 ALA A O 1
ATOM 1475 N N . TYR A 1 194 ? 7.988 -2.047 2.785 1.00 97.44 194 TYR A N 1
ATOM 1476 C CA . TYR A 1 194 ? 7.700 -0.854 3.560 1.00 97.44 194 TYR A CA 1
ATOM 1477 C C . TYR A 1 194 ? 6.205 -0.592 3.659 1.00 97.44 194 TYR A C 1
ATOM 1479 O O . TYR A 1 194 ? 5.460 -0.601 2.673 1.00 97.44 194 TYR A O 1
ATOM 1487 N N . GLY A 1 195 ? 5.780 -0.298 4.878 1.00 95.81 195 GLY A N 1
ATOM 1488 C CA . GLY A 1 195 ? 4.485 0.285 5.154 1.00 95.81 195 GLY A CA 1
ATOM 1489 C C . GLY A 1 195 ? 4.513 1.787 4.905 1.00 95.81 195 GLY A C 1
ATOM 1490 O O . GLY A 1 195 ? 5.449 2.448 5.344 1.00 95.81 195 GLY A O 1
ATOM 1491 N N . VAL A 1 196 ? 3.507 2.326 4.212 1.00 93.81 196 VAL A N 1
ATOM 1492 C CA . VAL A 1 196 ? 3.352 3.772 3.992 1.00 93.81 196 VAL A CA 1
ATOM 1493 C C . VAL A 1 196 ? 2.174 4.293 4.800 1.00 93.81 196 VAL A C 1
ATOM 1495 O O . VAL A 1 196 ? 1.044 3.831 4.641 1.00 93.81 196 VAL A O 1
ATOM 1498 N N . MET A 1 197 ? 2.435 5.309 5.611 1.00 91.94 197 MET A N 1
ATOM 1499 C CA . MET A 1 197 ? 1.466 5.995 6.455 1.00 91.94 197 MET A CA 1
ATOM 1500 C C . MET A 1 197 ? 1.362 7.465 6.048 1.00 91.94 197 MET A C 1
ATOM 1502 O O . MET A 1 197 ? 2.255 8.023 5.407 1.00 91.94 197 MET A O 1
ATOM 1506 N N . TRP A 1 198 ? 0.257 8.101 6.423 1.00 90.25 198 TRP A N 1
ATOM 1507 C CA . TRP A 1 198 ? 0.079 9.539 6.285 1.00 90.25 198 TRP A CA 1
ATOM 1508 C C . TRP A 1 198 ? -0.555 10.104 7.552 1.00 90.25 198 TRP A C 1
ATOM 1510 O O . TRP A 1 198 ? -1.539 9.561 8.057 1.00 90.25 198 TRP A O 1
ATOM 1520 N N . THR A 1 199 ? 0.009 11.201 8.048 1.00 87.94 199 THR A N 1
ATOM 1521 C CA . THR A 1 199 ? -0.444 11.874 9.266 1.00 87.94 199 THR A CA 1
ATOM 1522 C C . THR A 1 199 ? -0.830 13.312 8.932 1.00 87.94 199 THR A C 1
ATOM 1524 O O . THR A 1 199 ? 0.017 14.053 8.428 1.00 87.94 199 THR A O 1
ATOM 1527 N N . PRO A 1 200 ? -2.073 13.744 9.201 1.00 87.00 200 PRO A N 1
ATOM 1528 C CA . PRO A 1 200 ? -2.502 15.112 8.931 1.00 87.00 200 PRO A CA 1
ATOM 1529 C C . PRO A 1 200 ? -1.802 16.121 9.861 1.00 87.00 200 PRO A C 1
ATOM 1531 O O . PRO A 1 200 ? -1.536 15.816 11.022 1.00 87.00 200 PRO A O 1
ATOM 1534 N N . TYR A 1 201 ? -1.529 17.335 9.369 1.00 86.50 201 TYR A N 1
ATOM 1535 C CA . TYR A 1 201 ? -0.920 18.428 10.146 1.00 86.50 201 TYR A CA 1
ATOM 1536 C C . TYR A 1 201 ? -1.872 19.006 11.189 1.00 86.50 201 TYR A C 1
ATOM 1538 O O . TYR A 1 201 ? -1.451 19.408 12.270 1.00 86.50 201 TYR A O 1
ATOM 1546 N N . SER A 1 202 ? -3.157 19.060 10.856 1.00 79.94 202 SER A N 1
ATOM 1547 C CA . SER A 1 202 ? -4.215 19.379 11.799 1.00 79.94 202 SER A CA 1
ATOM 1548 C C . SER A 1 202 ? -4.989 18.112 12.103 1.00 79.94 202 SER A C 1
ATOM 1550 O O . SER A 1 202 ? -5.292 17.332 11.203 1.00 79.94 202 SER A O 1
ATOM 1552 N N . THR A 1 203 ? -5.348 17.903 13.367 1.00 63.69 203 THR A N 1
ATOM 1553 C CA . THR A 1 203 ? -6.324 16.871 13.711 1.00 63.69 203 THR A CA 1
ATOM 1554 C C . THR A 1 203 ? -7.588 17.170 12.903 1.00 63.69 203 THR A C 1
ATOM 1556 O O . THR A 1 203 ? -8.177 18.237 13.107 1.00 63.69 203 THR A O 1
ATOM 1559 N N . PRO A 1 204 ? -8.003 16.302 11.959 1.00 58.56 204 PRO A N 1
ATOM 1560 C CA . PRO A 1 204 ? -9.239 16.522 11.231 1.00 58.56 204 PRO A CA 1
ATOM 1561 C C . PRO A 1 204 ? -10.353 16.690 12.259 1.00 58.56 204 PRO A C 1
ATOM 1563 O O . PRO A 1 204 ? -10.341 15.993 13.280 1.00 58.56 204 PRO A O 1
ATOM 1566 N N . ALA A 1 205 ? -11.308 17.593 12.009 1.00 58.88 205 ALA A N 1
ATOM 1567 C CA . ALA A 1 205 ? -12.538 17.605 12.794 1.00 58.88 205 ALA A CA 1
ATOM 1568 C C . ALA A 1 205 ? -13.042 16.159 12.849 1.00 58.88 205 ALA A C 1
ATOM 1570 O O . ALA A 1 205 ? -13.202 15.540 11.793 1.00 58.88 205 ALA A O 1
ATOM 1571 N N . ALA A 1 206 ? -13.150 15.596 14.057 1.00 60.56 206 ALA A N 1
ATOM 1572 C CA . ALA A 1 206 ? -13.352 14.164 14.228 1.00 60.56 206 ALA A CA 1
ATOM 1573 C C . ALA A 1 206 ? -14.568 13.739 13.401 1.00 60.56 206 ALA A C 1
ATOM 1575 O O . ALA A 1 206 ? -15.687 14.183 13.667 1.00 60.56 206 ALA A O 1
ATOM 1576 N N . LEU A 1 207 ? -14.339 12.939 12.353 1.00 70.56 207 LEU A N 1
ATOM 1577 C CA . LEU A 1 207 ? -15.427 12.439 11.529 1.00 70.56 207 LEU A CA 1
ATOM 1578 C C . LEU A 1 207 ? -16.282 11.549 12.427 1.00 70.56 207 LEU A C 1
ATOM 1580 O O . LEU A 1 207 ? -15.838 10.492 12.867 1.00 70.56 207 LEU A O 1
ATOM 1584 N N . GLN A 1 208 ? -17.492 12.007 12.723 1.00 86.50 208 GLN A N 1
ATOM 1585 C CA . GLN A 1 208 ? -18.417 11.272 13.566 1.00 86.50 208 GLN A CA 1
ATOM 1586 C C . GLN A 1 208 ? -19.244 10.312 12.721 1.00 86.50 208 GLN A C 1
ATOM 1588 O O . GLN A 1 208 ? -19.988 10.738 11.834 1.00 86.50 208 GLN A O 1
ATOM 1593 N N . LEU A 1 209 ? -19.152 9.018 13.023 1.00 91.06 209 LEU A N 1
ATOM 1594 C CA . LEU A 1 209 ? -20.029 8.014 12.434 1.00 91.06 209 LEU A CA 1
ATOM 1595 C C . LEU A 1 209 ? -21.462 8.252 12.938 1.00 91.06 209 LEU A C 1
ATOM 1597 O O . LEU A 1 209 ? -21.672 8.292 14.152 1.00 91.06 209 LEU A O 1
ATOM 1601 N N . PRO A 1 210 ? -22.459 8.427 12.057 1.00 93.38 210 PRO A N 1
ATOM 1602 C CA . PRO A 1 210 ? -23.844 8.527 12.487 1.00 93.38 210 PRO A CA 1
ATOM 1603 C C . PRO A 1 210 ? -24.337 7.153 12.924 1.00 93.38 210 PRO A C 1
ATOM 1605 O O . PRO A 1 210 ? -24.356 6.215 12.129 1.00 93.38 210 PRO A O 1
ATOM 1608 N N . VAL A 1 211 ? -24.742 7.045 14.181 1.00 94.88 211 VAL A N 1
ATOM 1609 C CA . VAL A 1 211 ? -25.141 5.779 14.795 1.00 94.88 211 VAL A CA 1
ATOM 1610 C C . VAL A 1 211 ? -26.498 5.895 15.466 1.00 94.88 211 VAL A C 1
ATOM 1612 O O . VAL A 1 211 ? -26.940 6.981 15.819 1.00 94.88 211 VAL A O 1
ATOM 1615 N N . THR A 1 212 ? -27.143 4.764 15.703 1.00 94.69 212 THR A N 1
ATOM 1616 C CA . THR A 1 212 ? -28.332 4.676 16.559 1.00 94.69 212 THR A CA 1
ATOM 1617 C C . THR A 1 212 ? -27.990 3.946 17.860 1.00 94.69 212 THR A C 1
ATOM 1619 O O . THR A 1 212 ? -26.970 3.250 17.910 1.00 94.69 212 THR A O 1
ATOM 1622 N N . PRO A 1 213 ? -28.773 4.119 18.940 1.00 94.25 213 PRO A N 1
ATOM 1623 C CA . PRO A 1 213 ? -28.569 3.363 20.172 1.00 94.25 213 PRO A CA 1
ATOM 1624 C C . PRO A 1 213 ? -28.565 1.854 19.907 1.00 94.25 213 PRO A C 1
ATOM 1626 O O . PRO A 1 213 ? -29.421 1.341 19.189 1.00 94.25 213 PRO A O 1
ATOM 1629 N N . GLY A 1 214 ? -27.574 1.156 20.457 1.00 90.88 214 GLY A N 1
ATOM 1630 C CA . GLY A 1 214 ? -27.446 -0.289 20.324 1.00 90.88 214 GLY A CA 1
ATOM 1631 C C . GLY A 1 214 ? -28.151 -1.062 21.442 1.00 90.88 214 GLY A C 1
ATOM 1632 O O . GLY A 1 214 ? -28.714 -0.473 22.363 1.00 90.88 214 GLY A O 1
ATOM 1633 N N . PRO A 1 215 ? -28.081 -2.403 21.401 1.00 89.56 215 PRO A N 1
ATOM 1634 C CA . PRO A 1 215 ? -28.774 -3.281 22.348 1.00 89.56 215 PRO A CA 1
ATOM 1635 C C . PRO A 1 215 ? -28.196 -3.258 23.772 1.00 89.56 215 PRO A C 1
ATOM 1637 O O . PRO A 1 215 ? -28.801 -3.807 24.687 1.00 89.56 215 PRO A O 1
ATOM 1640 N N . ARG A 1 216 ? -27.005 -2.676 23.974 1.00 90.62 216 ARG A N 1
ATOM 1641 C CA . ARG A 1 216 ? -26.301 -2.646 25.265 1.00 90.62 216 ARG A CA 1
ATOM 1642 C C . ARG A 1 216 ? -25.766 -1.241 25.558 1.00 90.62 216 ARG A C 1
ATOM 1644 O O . ARG A 1 216 ? -25.381 -0.547 24.613 1.00 90.62 216 ARG A O 1
ATOM 1651 N N . PRO A 1 217 ? -25.674 -0.834 26.839 1.00 87.31 217 PRO A N 1
ATOM 1652 C CA . PRO A 1 217 ? -25.046 0.427 27.220 1.00 87.31 217 PRO A CA 1
ATOM 1653 C C . PRO A 1 217 ? -23.630 0.551 26.646 1.00 87.31 217 PRO A C 1
ATOM 1655 O O . PRO A 1 217 ? -22.844 -0.391 26.709 1.00 87.31 217 PRO A O 1
ATOM 1658 N N . GLY A 1 218 ? -23.312 1.712 26.070 1.00 86.38 218 GLY A N 1
ATOM 1659 C CA . GLY A 1 218 ? -22.011 1.961 25.438 1.00 86.38 218 GLY A CA 1
ATOM 1660 C C . GLY A 1 218 ? -21.830 1.333 24.050 1.00 86.38 218 GLY A C 1
ATOM 1661 O O . GLY A 1 218 ? -20.764 1.502 23.458 1.00 86.38 218 GLY A O 1
ATOM 1662 N N . CYS A 1 219 ? -22.847 0.653 23.510 1.00 94.19 219 CYS A N 1
ATOM 1663 C CA . CYS A 1 219 ? -22.844 0.126 22.150 1.00 94.19 219 CYS A CA 1
ATOM 1664 C C . CYS A 1 219 ? -23.846 0.860 21.255 1.00 94.19 219 CYS A C 1
ATOM 1666 O O . CYS A 1 219 ? -24.920 1.272 21.693 1.00 94.19 219 CYS A O 1
ATOM 1668 N N . TYR A 1 220 ? -23.501 0.970 19.976 1.00 96.00 220 TYR A N 1
ATOM 1669 C CA . TYR A 1 220 ? -24.282 1.676 18.970 1.00 96.00 220 TYR A CA 1
ATOM 1670 C C . TYR A 1 220 ? -24.380 0.865 17.681 1.00 96.00 220 TYR A C 1
ATOM 1672 O O . TYR A 1 220 ? -23.503 0.057 17.389 1.00 96.00 220 TYR A O 1
ATOM 1680 N N . LEU A 1 221 ? -25.430 1.098 16.900 1.00 95.94 221 LEU A N 1
ATOM 1681 C CA . LEU A 1 221 ? -25.626 0.481 15.592 1.00 95.94 221 LEU A CA 1
ATOM 1682 C C . LEU A 1 221 ? -25.283 1.482 14.490 1.00 95.94 221 LEU A C 1
ATOM 1684 O O . LEU A 1 221 ? -25.872 2.563 14.402 1.00 95.94 221 LEU A O 1
ATOM 1688 N N . TYR A 1 222 ? -24.330 1.108 13.644 1.00 95.88 222 TYR A N 1
ATOM 1689 C CA . TYR A 1 222 ? -23.917 1.844 12.459 1.00 95.88 222 TYR A CA 1
ATOM 1690 C C . TYR A 1 222 ? -24.357 1.105 11.204 1.00 95.88 222 TYR A C 1
ATOM 1692 O O . TYR A 1 222 ? -24.037 -0.066 11.025 1.00 95.88 222 TYR A O 1
ATOM 1700 N N . LYS A 1 223 ? -25.063 1.793 10.307 1.00 96.25 223 LYS A N 1
ATOM 1701 C CA . LYS A 1 223 ? -25.402 1.239 8.996 1.00 96.25 223 LYS A CA 1
ATOM 1702 C C . LYS A 1 223 ? -24.274 1.551 8.018 1.00 96.25 223 LYS A C 1
ATOM 1704 O O . LYS A 1 223 ? -24.085 2.714 7.658 1.00 96.25 223 LYS A O 1
ATOM 1709 N N . ALA A 1 224 ? -23.549 0.520 7.595 1.00 93.19 224 ALA A N 1
ATOM 1710 C CA . ALA A 1 224 ? -22.414 0.670 6.696 1.00 93.19 224 ALA A CA 1
ATOM 1711 C C . ALA A 1 224 ? -22.821 1.262 5.338 1.00 93.19 224 ALA A C 1
ATOM 1713 O O . ALA A 1 224 ? -23.883 0.966 4.779 1.00 93.19 224 ALA A O 1
ATOM 1714 N N . ARG A 1 225 ? -21.971 2.152 4.828 1.00 89.50 225 ARG A N 1
ATOM 1715 C CA . ARG A 1 225 ? -22.174 2.937 3.607 1.00 89.50 225 ARG A CA 1
ATOM 1716 C C . ARG A 1 225 ? -21.409 2.318 2.431 1.00 89.50 225 ARG A C 1
ATOM 1718 O O . ARG A 1 225 ? -20.523 1.491 2.650 1.00 89.50 225 ARG A O 1
ATOM 1725 N N . PRO A 1 226 ? -21.711 2.715 1.181 1.00 82.75 226 PRO A N 1
ATOM 1726 C CA . PRO A 1 226 ? -20.869 2.349 0.045 1.00 82.75 226 PRO A CA 1
ATOM 1727 C C . PRO A 1 226 ? -19.394 2.703 0.313 1.00 82.75 226 PRO A C 1
ATOM 1729 O O . PRO A 1 226 ? -19.095 3.815 0.752 1.00 82.75 226 PRO A O 1
ATOM 1732 N N . GLY A 1 227 ? -18.483 1.755 0.076 1.00 72.69 227 GLY A N 1
ATOM 1733 C CA . GLY A 1 227 ? -17.041 1.933 0.304 1.00 72.69 227 GLY A CA 1
ATOM 1734 C C . GLY A 1 227 ? -16.586 1.821 1.766 1.00 72.69 227 GLY A C 1
ATOM 1735 O O . GLY A 1 227 ? -15.453 2.195 2.086 1.00 72.69 227 GLY A O 1
ATOM 1736 N N . ASP A 1 228 ? -17.442 1.346 2.673 1.00 82.25 228 ASP A N 1
ATOM 1737 C CA . ASP A 1 228 ? -17.011 0.931 4.006 1.00 82.25 228 ASP A CA 1
ATOM 1738 C C . ASP A 1 228 ? -16.453 -0.494 3.993 1.00 82.25 228 ASP A C 1
ATOM 1740 O O . ASP A 1 228 ? -17.032 -1.410 3.415 1.00 82.25 228 ASP A O 1
ATOM 1744 N N . TYR A 1 229 ? -15.332 -0.666 4.688 1.00 81.56 229 TYR A N 1
ATOM 1745 C CA . TYR A 1 229 ? -14.720 -1.946 5.025 1.00 81.56 229 TYR A CA 1
ATOM 1746 C C . TYR A 1 229 ? -14.394 -1.952 6.523 1.00 81.56 229 TYR A C 1
ATOM 1748 O O . TYR A 1 229 ? -14.256 -0.891 7.143 1.00 81.56 229 TYR A O 1
ATOM 1756 N N . LEU A 1 230 ? -14.290 -3.143 7.120 1.00 82.75 230 LEU A N 1
ATOM 1757 C CA . LEU A 1 230 ? -14.250 -3.318 8.578 1.00 82.75 230 LEU A CA 1
ATOM 1758 C C . LEU A 1 230 ? -13.167 -2.475 9.253 1.00 82.75 230 LEU A C 1
ATOM 1760 O O . LEU A 1 230 ? -13.434 -1.816 10.256 1.00 82.75 230 LEU A O 1
ATOM 1764 N N . SER A 1 231 ? -11.959 -2.451 8.687 1.00 76.31 231 SER A N 1
ATOM 1765 C CA . SER A 1 231 ? -10.849 -1.713 9.285 1.00 76.31 231 SER A CA 1
ATOM 1766 C C . SER A 1 231 ? -11.019 -0.200 9.245 1.00 76.31 231 SER A C 1
ATOM 1768 O O . SER A 1 231 ? -10.684 0.455 10.229 1.00 76.31 231 SER A O 1
ATOM 1770 N N . LYS A 1 232 ? -11.622 0.358 8.190 1.00 79.12 232 LYS A N 1
ATOM 1771 C CA . LYS A 1 232 ? -11.970 1.785 8.131 1.00 79.12 232 LYS A CA 1
ATOM 1772 C C . LYS A 1 232 ? -12.984 2.152 9.207 1.00 79.12 232 LYS A C 1
ATOM 1774 O O . LYS A 1 232 ? -12.786 3.133 9.918 1.00 79.12 232 LYS A O 1
ATOM 1779 N N . VAL A 1 233 ? -14.053 1.367 9.351 1.00 87.25 233 VAL A N 1
ATOM 1780 C CA . VAL A 1 233 ? -15.104 1.638 10.347 1.00 87.25 233 VAL A CA 1
ATOM 1781 C C . VAL A 1 233 ? -14.550 1.516 11.769 1.00 87.25 233 VAL A C 1
ATOM 1783 O O . VAL A 1 233 ? -14.753 2.421 12.579 1.00 87.25 233 VAL A O 1
ATOM 1786 N N . ALA A 1 234 ? -13.792 0.453 12.055 1.00 84.44 234 ALA A N 1
ATOM 1787 C CA . ALA A 1 234 ? -13.129 0.251 13.343 1.00 84.44 234 ALA A CA 1
ATOM 1788 C C . ALA A 1 234 ? -12.180 1.411 13.682 1.00 84.44 234 ALA A C 1
ATOM 1790 O O . ALA A 1 234 ? -12.236 1.966 14.780 1.00 84.44 234 ALA A O 1
ATOM 1791 N N . TRP A 1 235 ? -11.362 1.835 12.713 1.00 77.50 235 TRP A N 1
ATOM 1792 C CA . TRP A 1 235 ? -10.436 2.954 12.871 1.00 77.50 235 TRP A CA 1
ATOM 1793 C C . TRP A 1 235 ? -11.161 4.276 13.148 1.00 77.50 235 TRP A C 1
ATOM 1795 O O . TRP A 1 235 ? -10.811 4.973 14.101 1.00 77.50 235 TRP A O 1
ATOM 1805 N N . LEU A 1 236 ? -12.214 4.592 12.383 1.00 82.75 236 LEU A N 1
ATOM 1806 C CA . LEU A 1 236 ? -13.017 5.804 12.579 1.00 82.75 236 LEU A CA 1
ATOM 1807 C C . LEU A 1 236 ? -13.684 5.835 13.956 1.00 82.75 236 LEU A C 1
ATOM 1809 O O . LEU A 1 236 ? -13.681 6.870 14.619 1.00 82.75 236 LEU A O 1
ATOM 1813 N N . ALA A 1 237 ? -14.203 4.693 14.408 1.00 88.88 237 ALA A N 1
ATOM 1814 C CA . ALA A 1 237 ? -14.800 4.549 15.728 1.00 88.88 237 ALA A CA 1
ATOM 1815 C C . ALA A 1 237 ? -13.771 4.530 16.873 1.00 88.88 237 ALA A C 1
ATOM 1817 O O . ALA A 1 237 ? -14.148 4.683 18.036 1.00 88.88 237 ALA A O 1
ATOM 1818 N N . GLY A 1 238 ? -12.484 4.337 16.570 1.00 82.81 238 GLY A N 1
ATOM 1819 C CA . GLY A 1 238 ? -11.431 4.138 17.563 1.00 82.81 238 GLY A CA 1
ATOM 1820 C C . GLY A 1 238 ? -11.555 2.814 18.321 1.00 82.81 238 GLY A C 1
ATOM 1821 O O . GLY A 1 238 ? -11.226 2.763 19.504 1.00 82.81 238 GLY A O 1
ATOM 1822 N N . ILE A 1 239 ? -12.053 1.765 17.663 1.00 85.81 239 ILE A N 1
ATOM 1823 C CA . ILE A 1 239 ? -12.218 0.419 18.222 1.00 85.81 239 ILE A CA 1
ATOM 1824 C C . ILE A 1 239 ? -11.130 -0.487 17.620 1.00 85.81 239 ILE A C 1
ATOM 1826 O O . ILE A 1 239 ? -10.936 -0.461 16.402 1.00 85.81 239 ILE A O 1
ATOM 1830 N N . PRO A 1 240 ? -10.413 -1.299 18.419 1.00 78.50 240 PRO A N 1
ATOM 1831 C CA . PRO A 1 240 ? -9.506 -2.313 17.884 1.00 78.50 240 PRO A CA 1
ATOM 1832 C C . PRO A 1 240 ? -10.227 -3.237 16.892 1.00 78.50 240 PRO A C 1
ATOM 1834 O O . PRO A 1 240 ? -11.320 -3.726 17.177 1.00 78.50 240 PRO A O 1
ATOM 1837 N N . LEU A 1 241 ? -9.639 -3.453 15.712 1.00 77.19 241 LEU A N 1
ATOM 1838 C CA . LEU A 1 241 ? -10.294 -4.176 14.614 1.00 77.19 241 LEU A CA 1
ATOM 1839 C C . LEU A 1 241 ? -10.683 -5.607 14.999 1.00 77.19 241 LEU A C 1
ATOM 1841 O O . LEU A 1 241 ? -11.770 -6.056 14.668 1.00 77.19 241 LEU A O 1
ATOM 1845 N N . ASP A 1 242 ? -9.813 -6.314 15.708 1.00 74.06 242 ASP A N 1
ATOM 1846 C CA . ASP A 1 242 ? -10.063 -7.649 16.248 1.00 74.06 242 ASP A CA 1
ATOM 1847 C C . ASP A 1 242 ? -11.301 -7.670 17.151 1.00 74.06 242 ASP A C 1
ATOM 1849 O O . ASP A 1 242 ? -12.196 -8.495 16.962 1.00 74.06 242 ASP A O 1
ATOM 1853 N N . ARG A 1 243 ? -11.414 -6.700 18.067 1.00 83.75 243 ARG A N 1
ATOM 1854 C CA . ARG A 1 243 ? -12.590 -6.576 18.928 1.00 83.75 243 ARG A CA 1
ATOM 1855 C C . ARG A 1 243 ? -13.847 -6.250 18.128 1.00 83.75 243 ARG A C 1
ATOM 1857 O O . ARG A 1 243 ? -14.890 -6.858 18.353 1.00 83.75 243 ARG A O 1
ATOM 1864 N N . PHE A 1 244 ? -13.732 -5.319 17.185 1.00 88.69 244 PHE A N 1
ATOM 1865 C CA . PHE A 1 244 ? -14.830 -4.937 16.307 1.00 88.69 244 PHE A CA 1
ATOM 1866 C C . PHE A 1 244 ? -15.339 -6.125 15.480 1.00 88.69 244 PHE A C 1
ATOM 1868 O O . PHE A 1 244 ? -16.547 -6.309 15.369 1.00 88.69 244 PHE A O 1
ATOM 1875 N N . MET A 1 245 ? -14.443 -6.962 14.952 1.00 85.00 245 MET A N 1
ATOM 1876 C CA . MET A 1 245 ? -14.819 -8.176 14.226 1.00 85.00 245 MET A CA 1
ATOM 1877 C C . MET A 1 245 ? -15.539 -9.174 15.132 1.00 85.00 245 MET A C 1
ATOM 1879 O O . MET A 1 245 ? -16.594 -9.670 14.749 1.00 85.00 245 MET A O 1
ATOM 1883 N N . LEU A 1 246 ? -15.024 -9.420 16.343 1.00 87.06 246 LEU A N 1
ATOM 1884 C CA . LEU A 1 246 ? -15.655 -10.323 17.313 1.00 87.06 246 LEU A CA 1
ATOM 1885 C C . LEU A 1 246 ? -17.092 -9.903 17.648 1.00 87.06 246 LEU A C 1
ATOM 1887 O O . LEU A 1 246 ? -17.995 -10.739 17.629 1.00 87.06 246 LEU A O 1
ATOM 1891 N N . ASP A 1 247 ? -17.311 -8.608 17.885 1.00 91.50 247 ASP A N 1
ATOM 1892 C CA . ASP A 1 247 ? -18.630 -8.048 18.203 1.00 91.50 247 ASP A CA 1
ATOM 1893 C C . ASP A 1 247 ? -19.622 -8.105 17.015 1.00 91.50 247 ASP A C 1
ATOM 1895 O O . ASP A 1 247 ? -20.818 -7.901 17.215 1.00 91.50 247 ASP A O 1
ATOM 1899 N N . ASN A 1 248 ? -19.149 -8.394 15.793 1.00 93.56 248 ASN A N 1
ATOM 1900 C CA . ASN A 1 248 ? -19.937 -8.391 14.551 1.00 93.56 248 ASN A CA 1
ATOM 1901 C C . ASN A 1 248 ? -19.973 -9.738 13.812 1.00 93.56 248 ASN A C 1
ATOM 1903 O O . ASN A 1 248 ? -20.463 -9.808 12.684 1.00 93.56 248 ASN A O 1
ATOM 1907 N N . THR A 1 249 ? -19.508 -10.815 14.445 1.00 89.44 249 THR A N 1
ATOM 1908 C CA . THR A 1 249 ? -19.450 -12.174 13.868 1.00 89.44 249 THR A CA 1
ATOM 1909 C C . THR A 1 249 ? -20.802 -12.719 13.393 1.00 89.44 249 THR A C 1
ATOM 1911 O O . THR A 1 249 ? -20.853 -13.579 12.511 1.00 89.44 249 THR A O 1
ATOM 1914 N N . ASP A 1 250 ? -21.913 -12.227 13.939 1.00 87.56 250 ASP A N 1
ATOM 1915 C CA . ASP A 1 250 ? -23.259 -12.613 13.503 1.00 87.56 250 ASP A CA 1
ATOM 1916 C C . ASP A 1 250 ? -23.718 -11.902 12.232 1.00 87.56 250 ASP A C 1
ATOM 1918 O O . ASP A 1 250 ? -24.446 -12.487 11.434 1.00 87.56 250 ASP A O 1
ATOM 1922 N N . GLN A 1 251 ? -23.271 -10.664 12.031 1.00 87.19 251 GLN A N 1
ATOM 1923 C CA . GLN A 1 251 ? -23.692 -9.812 10.918 1.00 87.19 251 GLN A CA 1
ATOM 1924 C C . GLN A 1 251 ? -22.751 -9.930 9.716 1.00 87.19 251 GLN A C 1
ATOM 1926 O O . GLN A 1 251 ? -23.169 -9.725 8.579 1.00 87.19 251 GLN A O 1
ATOM 1931 N N . VAL A 1 252 ? -21.484 -10.275 9.959 1.00 87.06 252 VAL A N 1
ATOM 1932 C CA . VAL A 1 252 ? -20.445 -10.379 8.933 1.00 87.06 252 VAL A CA 1
ATOM 1933 C C . VAL A 1 252 ? -19.975 -11.826 8.852 1.00 87.06 252 VAL A C 1
ATOM 1935 O O . VAL A 1 252 ? -19.110 -12.261 9.610 1.00 87.06 252 VAL A O 1
ATOM 1938 N N . LYS A 1 253 ? -20.602 -12.586 7.949 1.00 80.44 253 LYS A N 1
ATOM 1939 C CA . LYS A 1 253 ? -20.278 -14.000 7.690 1.00 80.44 253 LYS A CA 1
ATOM 1940 C C . LYS A 1 253 ? -19.254 -14.179 6.573 1.00 80.44 253 LYS A C 1
ATOM 1942 O O . LYS A 1 253 ? -18.483 -15.130 6.608 1.00 80.44 253 LYS A O 1
ATOM 1947 N N . ASP A 1 254 ? -19.254 -13.258 5.619 1.00 78.81 254 ASP A N 1
ATOM 1948 C CA . ASP A 1 254 ? -18.322 -13.210 4.502 1.00 78.81 254 ASP A CA 1
ATOM 1949 C C . ASP A 1 254 ? -17.545 -11.891 4.581 1.00 78.81 254 ASP A C 1
ATOM 1951 O O . ASP A 1 254 ? -18.141 -10.812 4.589 1.00 78.81 254 ASP A O 1
ATOM 1955 N N . LEU A 1 255 ? -16.222 -11.989 4.713 1.00 73.25 255 LEU A N 1
ATOM 1956 C CA . LEU A 1 255 ? -15.329 -10.834 4.826 1.00 73.25 255 LEU A CA 1
ATOM 1957 C C . LEU A 1 255 ? -15.064 -10.167 3.470 1.00 73.25 255 LEU A C 1
ATOM 1959 O O . LEU A 1 255 ? -14.644 -9.009 3.450 1.00 73.25 255 LEU A O 1
ATOM 1963 N N . ASP A 1 256 ? -15.321 -10.876 2.369 1.00 67.50 256 ASP A N 1
ATOM 1964 C CA . ASP A 1 256 ? -15.121 -10.390 1.004 1.00 67.50 256 ASP A CA 1
ATOM 1965 C C . ASP A 1 256 ? -16.400 -9.750 0.429 1.00 67.50 256 ASP A C 1
ATOM 1967 O O . ASP A 1 256 ? -16.357 -9.040 -0.580 1.00 67.50 256 ASP A O 1
ATOM 1971 N N . ALA A 1 257 ? -17.545 -9.942 1.092 1.00 76.50 257 ALA A N 1
ATOM 1972 C CA . ALA A 1 257 ? -18.807 -9.329 0.703 1.00 76.50 257 ALA A CA 1
ATOM 1973 C C . ALA A 1 257 ? -18.839 -7.813 1.015 1.00 76.50 257 ALA A C 1
ATOM 1975 O O . ALA A 1 257 ? -18.387 -7.376 2.080 1.00 76.50 257 ALA A O 1
ATOM 1976 N N . PRO A 1 258 ? -19.430 -6.976 0.136 1.00 79.94 258 PRO A N 1
ATOM 1977 C CA . PRO A 1 258 ? -19.617 -5.555 0.413 1.00 79.94 258 PRO A CA 1
ATOM 1978 C C . PRO A 1 258 ? -20.418 -5.317 1.700 1.00 79.94 258 PRO A C 1
ATOM 1980 O O . PRO A 1 258 ? -21.503 -5.865 1.876 1.00 79.94 258 PRO A O 1
ATOM 1983 N N . LEU A 1 259 ? -19.943 -4.417 2.567 1.00 86.50 259 LEU A N 1
ATOM 1984 C CA . LEU A 1 259 ? -20.631 -4.102 3.827 1.00 86.50 259 LEU A CA 1
ATOM 1985 C C . LEU A 1 259 ? -21.845 -3.180 3.662 1.00 86.50 259 LEU A C 1
ATOM 1987 O O . LEU A 1 259 ? -22.531 -2.896 4.640 1.00 86.50 259 LEU A O 1
ATOM 1991 N N . GLN A 1 260 ? -22.111 -2.656 2.466 1.00 89.75 260 GLN A N 1
ATOM 1992 C CA . GLN A 1 260 ? -23.163 -1.663 2.262 1.00 89.75 260 GLN A CA 1
ATOM 1993 C C . GLN A 1 260 ? -24.517 -2.159 2.796 1.00 89.75 260 GLN A C 1
ATOM 1995 O O . GLN A 1 260 ? -25.066 -3.154 2.338 1.00 89.75 260 GLN A O 1
ATOM 2000 N N . GLY A 1 261 ? -25.085 -1.409 3.740 1.00 89.50 261 GLY A N 1
ATOM 2001 C CA . GLY A 1 261 ? -26.377 -1.708 4.352 1.00 89.50 261 GLY A CA 1
ATOM 2002 C C . GLY A 1 261 ? -26.325 -2.640 5.564 1.00 89.50 261 GLY A C 1
ATOM 2003 O O . GLY A 1 261 ? -27.321 -2.688 6.287 1.00 89.50 261 GLY A O 1
ATOM 2004 N N . VAL A 1 262 ? -25.195 -3.300 5.835 1.00 94.19 262 VAL A N 1
ATOM 2005 C CA . VAL A 1 262 ? -25.004 -4.139 7.028 1.00 94.19 262 VAL A CA 1
ATOM 2006 C C . VAL A 1 262 ? -25.063 -3.267 8.285 1.00 94.19 262 VAL A C 1
ATOM 2008 O O . VAL A 1 262 ? -24.494 -2.171 8.326 1.00 94.19 262 VAL A O 1
ATOM 2011 N N . GLN A 1 263 ? -25.770 -3.739 9.316 1.00 94.88 263 GLN A N 1
ATOM 2012 C CA . GLN A 1 263 ? -25.772 -3.099 10.631 1.00 94.88 263 GLN A CA 1
ATOM 2013 C C . GLN A 1 263 ? -24.600 -3.614 11.460 1.00 94.88 263 GLN A C 1
ATOM 2015 O O . GLN A 1 263 ? -24.576 -4.773 11.859 1.00 94.88 263 GLN A O 1
ATOM 2020 N N . LEU A 1 264 ? -23.642 -2.733 11.724 1.00 95.75 264 LEU A N 1
ATOM 2021 C CA . LEU A 1 264 ? -22.441 -3.024 12.490 1.00 95.75 264 LEU A CA 1
ATOM 2022 C C . LEU A 1 264 ? -22.577 -2.480 13.913 1.00 95.75 264 LEU A C 1
ATOM 2024 O O . LEU A 1 264 ? -22.916 -1.314 14.129 1.00 95.75 264 LEU A O 1
ATOM 2028 N N . LEU A 1 265 ? -22.284 -3.328 14.887 1.00 96.00 265 LEU A N 1
ATOM 2029 C CA . LEU A 1 265 ? -22.236 -3.011 16.299 1.00 96.00 265 LEU A CA 1
ATOM 2030 C C . LEU A 1 265 ? -20.897 -2.350 16.653 1.00 96.00 265 LEU A C 1
ATOM 2032 O O . LEU A 1 265 ? -19.827 -2.935 16.497 1.00 96.00 265 LEU A O 1
ATOM 2036 N N . LEU A 1 266 ? -20.965 -1.126 17.165 1.00 95.38 266 LEU A N 1
ATOM 2037 C CA . LEU A 1 266 ? -19.836 -0.328 17.636 1.00 95.38 266 LEU A CA 1
ATOM 2038 C C . LEU A 1 266 ? -19.901 -0.213 19.159 1.00 95.38 266 LEU A C 1
ATOM 2040 O O . LEU A 1 266 ? -20.676 0.589 19.680 1.00 95.38 266 LEU A O 1
ATOM 2044 N N . CYS A 1 267 ? -19.104 -0.999 19.879 1.00 92.38 267 CYS A N 1
ATOM 2045 C CA . CYS A 1 267 ? -19.054 -0.961 21.341 1.00 92.38 267 CYS A CA 1
ATOM 2046 C C . CYS A 1 267 ? -17.846 -0.169 21.849 1.00 92.38 267 CYS A C 1
ATOM 2048 O O . CYS A 1 267 ? -16.724 -0.370 21.394 1.00 92.38 267 CYS A O 1
ATOM 2050 N N . ASN A 1 268 ? -18.086 0.709 22.826 1.00 89.81 268 ASN A N 1
ATOM 2051 C CA . ASN A 1 268 ? -17.089 1.587 23.444 1.00 89.81 268 ASN A CA 1
ATOM 2052 C C . ASN A 1 268 ? -16.279 2.429 22.435 1.00 89.81 268 ASN A C 1
ATOM 2054 O O . ASN A 1 268 ? -15.048 2.452 22.521 1.00 89.81 268 ASN A O 1
ATOM 2058 N N . PRO A 1 269 ? -16.929 3.127 21.480 1.00 90.81 269 PRO A N 1
ATOM 2059 C CA . PRO A 1 269 ? -16.207 3.987 20.554 1.00 90.81 269 PRO A CA 1
ATOM 2060 C C . PRO A 1 269 ? -15.469 5.098 21.309 1.00 90.81 269 PRO A C 1
ATOM 2062 O O . PRO A 1 269 ? -15.906 5.560 22.370 1.00 90.81 269 PRO A O 1
ATOM 2065 N N . ARG A 1 270 ? -14.361 5.570 20.734 1.00 87.50 270 ARG A N 1
ATOM 2066 C CA . ARG A 1 270 ? -13.623 6.727 21.248 1.00 87.50 270 ARG A CA 1
ATOM 2067 C C . ARG A 1 270 ? -14.573 7.922 21.392 1.00 87.50 270 ARG A C 1
ATOM 2069 O O . ARG A 1 270 ? -15.444 8.145 20.548 1.00 87.50 270 ARG A O 1
ATOM 2076 N N . GLN A 1 271 ? -14.399 8.722 22.445 1.00 81.94 271 GLN A N 1
ATOM 2077 C CA . GLN A 1 271 ? -15.186 9.946 22.617 1.00 81.94 271 GLN A CA 1
ATOM 2078 C C . GLN A 1 271 ? -15.119 10.826 21.362 1.00 81.94 271 GLN A C 1
ATOM 2080 O O . GLN A 1 271 ? -14.055 11.023 20.777 1.00 81.94 271 GLN A O 1
ATOM 2085 N N . GLY A 1 272 ? -16.281 11.323 20.936 1.00 81.12 272 GLY A N 1
ATOM 2086 C CA . GLY A 1 272 ? -16.405 12.151 19.739 1.00 81.12 272 GLY A CA 1
ATOM 2087 C C . GLY A 1 272 ? -16.263 11.405 18.408 1.00 81.12 272 GLY A C 1
ATOM 2088 O O . GLY A 1 272 ? -16.263 12.072 17.381 1.00 81.12 272 GLY A O 1
ATOM 2089 N N . ALA A 1 273 ? -16.160 10.068 18.394 1.00 85.75 273 ALA A N 1
ATOM 2090 C CA . ALA A 1 273 ? -16.090 9.269 17.164 1.00 85.75 273 ALA A CA 1
ATOM 2091 C C . ALA A 1 273 ? -17.463 8.897 16.578 1.00 85.75 273 ALA A C 1
ATOM 2093 O O . ALA A 1 273 ? -17.566 8.548 15.403 1.00 85.75 273 ALA A O 1
ATOM 2094 N N . VAL A 1 274 ? -18.529 8.973 17.378 1.00 90.06 274 VAL A N 1
ATOM 2095 C CA . VAL A 1 274 ? -19.900 8.665 16.951 1.00 90.06 274 VAL A CA 1
ATOM 2096 C C . VAL A 1 274 ? -20.834 9.839 17.222 1.00 90.06 274 VAL A C 1
ATOM 2098 O O . VAL A 1 274 ? -20.634 10.596 18.172 1.00 90.06 274 VAL A O 1
ATOM 2101 N N . LYS A 1 275 ? -21.868 9.977 16.392 1.00 91.25 275 LYS A N 1
ATOM 2102 C CA . LYS A 1 275 ? -22.940 10.964 16.535 1.00 91.25 275 LYS A CA 1
ATOM 2103 C C . LYS A 1 275 ? -24.283 10.255 16.553 1.00 91.25 275 LYS A C 1
ATOM 2105 O O . LYS A 1 275 ? -24.644 9.597 15.580 1.00 91.25 275 LYS A O 1
ATOM 2110 N N . VAL A 1 276 ? -25.035 10.435 17.634 1.00 86.25 276 VAL A N 1
ATOM 2111 C CA . VAL A 1 276 ? -26.412 9.948 17.737 1.00 86.25 276 VAL A CA 1
ATOM 2112 C C . VAL A 1 276 ? -27.349 11.034 17.180 1.00 86.25 276 VAL A C 1
ATOM 2114 O O . VAL A 1 276 ? -27.287 12.181 17.628 1.00 86.25 276 VAL A O 1
ATOM 2117 N N . PRO A 1 277 ? -28.190 10.749 16.169 1.00 77.25 277 PRO A N 1
ATOM 2118 C CA . PRO A 1 277 ? -29.185 11.696 15.681 1.00 77.25 277 PRO A CA 1
ATOM 2119 C C . PRO A 1 277 ? -30.102 12.156 16.819 1.00 77.25 277 PRO A C 1
ATOM 2121 O O . PRO A 1 277 ? -30.630 11.332 17.559 1.00 77.25 277 PRO A O 1
ATOM 2124 N N . GLY A 1 278 ? -30.287 13.469 16.963 1.00 65.75 278 GLY A N 1
ATOM 2125 C CA . GLY A 1 278 ? -31.173 14.049 17.979 1.00 65.75 278 GLY A CA 1
ATOM 2126 C C . GLY A 1 278 ? -30.559 14.238 19.371 1.00 65.75 278 GLY A C 1
ATOM 2127 O O . GLY A 1 278 ? -31.208 14.840 20.219 1.00 65.75 278 GLY A O 1
ATOM 2128 N N . SER A 1 279 ? -29.315 13.811 19.618 1.00 54.97 279 SER A N 1
ATOM 2129 C CA . SER A 1 279 ? -28.597 14.221 20.830 1.00 54.97 279 SER A CA 1
ATOM 2130 C C . SER A 1 279 ? -27.974 15.603 20.621 1.00 54.97 279 SER A C 1
ATOM 2132 O O . SER A 1 279 ? -27.134 15.771 19.730 1.00 54.97 279 SER A O 1
ATOM 2134 N N . THR A 1 280 ? -28.333 16.588 21.445 1.00 46.78 280 THR A N 1
ATOM 2135 C CA . THR A 1 280 ? -27.491 17.774 21.663 1.00 46.78 280 THR A CA 1
ATOM 2136 C C . THR A 1 280 ? -26.091 17.298 22.066 1.00 46.78 280 THR A C 1
ATOM 2138 O O . THR A 1 280 ? -25.996 16.279 22.759 1.00 46.78 280 THR A O 1
ATOM 2141 N N . PRO A 1 281 ? -24.996 17.967 21.647 1.00 40.72 281 PRO A N 1
ATOM 2142 C CA . PRO A 1 281 ? -23.671 17.630 22.148 1.00 40.72 281 PRO A CA 1
ATOM 2143 C C . PRO A 1 281 ? -23.745 17.638 23.672 1.00 40.72 281 PRO A C 1
ATOM 2145 O O . PRO A 1 281 ? -24.044 18.675 24.267 1.00 40.72 281 PRO A O 1
ATOM 2148 N N . ALA A 1 282 ? -23.555 16.474 24.295 1.00 41.72 282 ALA A N 1
ATOM 2149 C CA . ALA A 1 282 ? -23.409 16.430 25.736 1.00 41.72 282 ALA A CA 1
ATOM 2150 C C . ALA A 1 282 ? -22.260 17.390 26.081 1.00 41.72 282 ALA A C 1
ATOM 2152 O O . ALA A 1 282 ? -21.239 17.360 25.377 1.00 41.72 282 ALA A O 1
ATOM 2153 N N . PRO A 1 283 ? -22.409 18.254 27.102 1.00 36.62 283 PRO A N 1
ATOM 2154 C CA . PRO A 1 283 ? -21.284 19.023 27.605 1.00 36.62 283 PRO A CA 1
ATOM 2155 C C . PRO A 1 283 ? -20.114 18.061 27.785 1.00 36.62 283 PRO A C 1
ATOM 2157 O O . PRO A 1 283 ? -20.321 16.941 28.268 1.00 36.62 283 PRO A O 1
ATOM 2160 N N . ALA A 1 284 ? -18.913 18.465 27.358 1.00 38.31 284 ALA A N 1
ATOM 2161 C CA . ALA A 1 284 ? -17.708 17.717 27.684 1.00 38.31 284 ALA A CA 1
ATOM 2162 C C . ALA A 1 284 ? -17.797 17.348 29.174 1.00 38.31 284 ALA A C 1
ATOM 2164 O O . ALA A 1 284 ? -18.091 18.245 29.974 1.00 38.31 284 ALA A O 1
ATOM 2165 N N . PRO A 1 285 ? -17.665 16.062 29.559 1.00 39.12 285 PRO A N 1
ATOM 2166 C CA . PRO A 1 285 ? -17.715 15.717 30.967 1.00 39.12 285 PRO A CA 1
ATOM 2167 C C . PRO A 1 285 ? -16.676 16.591 31.663 1.00 39.12 285 PRO A C 1
ATOM 2169 O O . PRO A 1 285 ? -15.522 16.632 31.229 1.00 39.12 285 PRO A O 1
ATOM 2172 N N . ALA A 1 286 ? -17.132 17.364 32.654 1.00 41.75 286 ALA A N 1
ATOM 2173 C CA . ALA A 1 286 ? -16.295 18.281 33.411 1.00 41.75 286 ALA A CA 1
ATOM 2174 C C . ALA A 1 286 ? -15.008 17.553 33.785 1.00 41.75 286 ALA A C 1
ATOM 2176 O O . ALA A 1 286 ? -15.113 16.447 34.311 1.00 41.75 286 ALA A O 1
ATOM 2177 N N . SER A 1 287 ? -13.862 18.151 33.435 1.00 45.28 287 SER A N 1
ATOM 2178 C CA . SER A 1 287 ? -12.483 17.692 33.652 1.00 45.28 287 SER A CA 1
ATOM 2179 C C . SER A 1 287 ? -12.367 16.632 34.752 1.00 45.28 287 SER A C 1
ATOM 2181 O O . SER A 1 287 ? -12.080 16.931 35.912 1.00 45.28 287 SER A O 1
ATOM 2183 N N . GLY A 1 288 ? -12.669 15.390 34.387 1.00 57.03 288 GLY A N 1
ATOM 2184 C CA . GLY A 1 288 ? -12.571 14.254 35.277 1.00 57.03 288 GLY A CA 1
ATOM 2185 C C . GLY A 1 288 ? -11.120 13.831 35.282 1.00 57.03 288 GLY A C 1
ATOM 2186 O O . GLY A 1 288 ? -10.494 13.767 34.225 1.00 57.03 288 GLY A O 1
ATOM 2187 N N . ASP A 1 289 ? -10.587 13.565 36.464 1.00 69.56 289 ASP A N 1
ATOM 2188 C CA . ASP A 1 289 ? -9.257 13.002 36.621 1.00 69.56 289 ASP A CA 1
ATOM 2189 C C . ASP A 1 289 ? -9.155 11.701 35.797 1.00 69.56 289 ASP A C 1
ATOM 2191 O O . ASP A 1 289 ? -9.754 10.673 36.126 1.00 69.56 289 ASP A O 1
ATOM 2195 N N . SER A 1 290 ? -8.457 11.774 34.660 1.00 69.94 290 SER A N 1
ATOM 2196 C CA . SER A 1 290 ? -8.402 10.688 33.674 1.00 69.94 290 SER A CA 1
ATOM 2197 C C . SER A 1 290 ? -7.786 9.407 34.244 1.00 69.94 290 SER A C 1
ATOM 2199 O O . SER A 1 290 ? -8.146 8.303 33.825 1.00 69.94 290 SER A O 1
ATOM 2201 N N . GLN A 1 291 ? -6.919 9.540 35.251 1.00 74.88 291 GLN A N 1
ATOM 2202 C CA . GLN A 1 291 ? -6.296 8.417 35.931 1.00 74.88 291 GLN A CA 1
ATOM 2203 C C . GLN A 1 291 ? -7.273 7.744 36.904 1.00 74.88 291 GLN A C 1
ATOM 2205 O O . GLN A 1 291 ? -7.325 6.514 36.962 1.00 74.88 291 GLN A O 1
ATOM 2210 N N . LEU A 1 292 ? -8.134 8.513 37.580 1.00 78.06 292 LEU A N 1
ATOM 2211 C CA . LEU A 1 292 ? -9.240 7.957 38.368 1.00 78.06 292 LEU A CA 1
ATOM 2212 C C . LEU A 1 292 ? -10.210 7.143 37.501 1.00 78.06 292 LEU A C 1
ATOM 2214 O O . LEU A 1 292 ? -10.629 6.052 37.894 1.00 78.06 292 LEU A O 1
ATOM 2218 N N . GLU A 1 293 ? -10.548 7.639 36.309 1.00 78.06 293 GLU A N 1
ATOM 2219 C CA . GLU A 1 293 ? -11.396 6.896 35.370 1.00 78.06 293 GLU A CA 1
ATOM 2220 C C . GLU A 1 293 ? -10.745 5.585 34.918 1.00 78.06 293 GLU A C 1
ATOM 2222 O O . GLU A 1 293 ? -11.419 4.556 34.833 1.00 78.06 293 GLU A O 1
ATOM 2227 N N . ALA A 1 294 ? -9.434 5.594 34.663 1.00 73.19 294 ALA A N 1
ATOM 2228 C CA . ALA A 1 294 ? -8.689 4.386 34.325 1.00 73.19 294 ALA A CA 1
ATOM 2229 C C . ALA A 1 294 ? -8.717 3.362 35.474 1.00 73.19 294 ALA A C 1
ATOM 2231 O O . ALA A 1 294 ? -9.003 2.187 35.240 1.00 73.19 294 ALA A O 1
ATOM 2232 N N . LEU A 1 295 ? -8.510 3.797 36.721 1.00 77.69 295 LEU A N 1
ATOM 2233 C CA . LEU A 1 295 ? -8.524 2.917 37.895 1.00 77.69 295 LEU A CA 1
ATOM 2234 C C . LEU A 1 295 ? -9.916 2.321 38.177 1.00 77.69 295 LEU A C 1
ATOM 2236 O O . LEU A 1 295 ? -10.022 1.136 38.496 1.00 77.69 295 LEU A O 1
ATOM 2240 N N . LEU A 1 296 ? -10.996 3.091 37.990 1.00 79.31 296 LEU A N 1
ATOM 2241 C CA . LEU A 1 296 ? -12.377 2.586 38.082 1.00 79.31 296 LEU A CA 1
ATOM 2242 C C . LEU A 1 296 ? -12.678 1.512 37.031 1.00 79.31 296 LEU A C 1
ATOM 2244 O O . LEU A 1 296 ? -13.368 0.536 37.333 1.00 79.31 296 LEU A O 1
ATOM 2248 N N . ARG A 1 297 ? -12.121 1.644 35.822 1.00 73.44 297 ARG A N 1
ATOM 2249 C CA . ARG A 1 297 ? -12.237 0.620 34.771 1.00 73.44 297 ARG A CA 1
ATOM 2250 C C . ARG A 1 297 ? -11.436 -0.635 35.096 1.00 73.44 297 ARG A C 1
ATOM 2252 O O . ARG A 1 297 ? -11.955 -1.731 34.910 1.00 73.44 297 ARG A O 1
ATOM 2259 N N . VAL A 1 298 ? -10.213 -0.490 35.613 1.00 75.88 298 VAL A N 1
ATOM 2260 C CA . VAL A 1 298 ? -9.402 -1.634 36.059 1.00 75.88 298 VAL A CA 1
ATOM 2261 C C . VAL A 1 298 ? -10.126 -2.386 37.169 1.00 75.88 298 VAL A C 1
ATOM 2263 O O . VAL A 1 298 ? -10.298 -3.594 37.045 1.00 75.88 298 VAL A O 1
ATOM 2266 N N . LYS A 1 299 ? -10.649 -1.691 38.190 1.00 80.31 299 LYS A N 1
ATOM 2267 C CA . LYS A 1 299 ? -11.479 -2.312 39.231 1.00 80.31 299 LYS A CA 1
ATOM 2268 C C . LYS A 1 299 ? -12.630 -3.112 38.631 1.00 80.31 299 LYS A C 1
ATOM 2270 O O . LYS A 1 299 ? -12.808 -4.263 39.001 1.00 80.31 299 LYS A O 1
ATOM 2275 N N . ALA A 1 300 ? -13.405 -2.523 37.721 1.00 73.88 300 ALA A N 1
ATOM 2276 C CA . ALA A 1 300 ? -14.535 -3.217 37.105 1.00 73.88 300 ALA A CA 1
ATOM 2277 C C . ALA A 1 300 ? -14.114 -4.500 36.361 1.00 73.88 300 ALA A C 1
ATOM 2279 O O . ALA A 1 300 ? -14.903 -5.434 36.273 1.00 73.88 300 ALA A O 1
ATOM 2280 N N . ALA A 1 301 ? -12.879 -4.553 35.853 1.00 69.25 301 ALA A N 1
ATOM 2281 C CA . ALA A 1 301 ? -12.338 -5.715 35.159 1.00 69.25 301 ALA A CA 1
ATOM 2282 C C . ALA A 1 301 ? -11.758 -6.789 36.098 1.00 69.25 301 ALA A C 1
ATOM 2284 O O . ALA A 1 301 ? -11.847 -7.972 35.780 1.00 69.25 301 ALA A O 1
ATOM 2285 N N . VAL A 1 302 ? -11.153 -6.400 37.227 1.00 75.88 302 VAL A N 1
ATOM 2286 C CA . VAL A 1 302 ? -10.393 -7.327 38.093 1.00 75.88 302 VAL A CA 1
ATOM 2287 C C . VAL A 1 302 ? -11.115 -7.712 39.386 1.00 75.88 302 VAL A C 1
ATOM 2289 O O . VAL A 1 302 ? -10.783 -8.724 39.994 1.00 75.88 302 VAL A O 1
ATOM 2292 N N . ASP A 1 303 ? -12.111 -6.935 39.814 1.00 81.50 303 ASP A N 1
ATOM 2293 C CA . ASP A 1 303 ? -12.830 -7.117 41.082 1.00 81.50 303 ASP A CA 1
ATOM 2294 C C . ASP A 1 303 ? -14.040 -8.056 40.942 1.00 81.50 303 ASP A C 1
ATOM 2296 O O . ASP A 1 303 ? -15.156 -7.733 41.351 1.00 81.50 303 ASP A O 1
ATOM 2300 N N . SER A 1 304 ? -13.836 -9.233 40.348 1.00 72.75 304 SER A N 1
ATOM 2301 C CA . SER A 1 304 ? -14.902 -10.226 40.132 1.00 72.75 304 SER A CA 1
ATOM 2302 C C . SER A 1 304 ? -15.505 -10.763 41.438 1.00 72.75 304 SER A C 1
ATOM 2304 O O . SER A 1 304 ? -16.660 -11.182 41.457 1.00 72.75 304 SER A O 1
ATOM 2306 N N . ALA A 1 305 ? -14.747 -10.709 42.538 1.00 78.75 305 ALA A N 1
ATOM 2307 C CA . ALA A 1 305 ? -15.165 -11.135 43.873 1.00 78.75 305 ALA A CA 1
ATOM 2308 C C . ALA A 1 305 ? -15.738 -9.993 44.746 1.00 78.75 305 ALA A C 1
ATOM 2310 O O . ALA A 1 305 ? -16.131 -10.233 45.890 1.00 78.75 305 ALA A O 1
ATOM 2311 N N . GLY A 1 306 ? -15.787 -8.751 44.241 1.00 80.81 306 GLY A N 1
ATOM 2312 C CA . GLY A 1 306 ? -16.317 -7.595 44.976 1.00 80.81 306 GLY A CA 1
ATOM 2313 C C . GLY A 1 306 ? -15.515 -7.229 46.232 1.00 80.81 306 GLY A C 1
ATOM 2314 O O . GLY A 1 306 ? -16.072 -6.705 47.200 1.00 80.81 306 GLY A O 1
ATOM 2315 N N . VAL A 1 307 ? -14.218 -7.526 46.249 1.00 82.81 307 VAL A N 1
ATOM 2316 C CA . VAL A 1 307 ? -13.281 -7.166 47.322 1.00 82.81 307 VAL A CA 1
ATOM 2317 C C . VAL A 1 307 ? -13.120 -5.649 47.407 1.00 82.81 307 VAL A C 1
ATOM 2319 O O . VAL A 1 307 ? -13.004 -5.102 48.497 1.00 82.81 307 VAL A O 1
ATOM 2322 N N . LEU A 1 308 ? -13.182 -4.948 46.274 1.00 77.25 308 LEU A N 1
ATOM 2323 C CA . LEU A 1 308 ? -13.073 -3.491 46.222 1.00 77.25 308 LEU A CA 1
ATOM 2324 C C . LEU A 1 308 ? -14.443 -2.793 46.259 1.00 77.25 308 LEU A C 1
ATOM 2326 O O . LEU A 1 308 ? -14.513 -1.611 45.937 1.00 77.25 308 LEU A O 1
ATO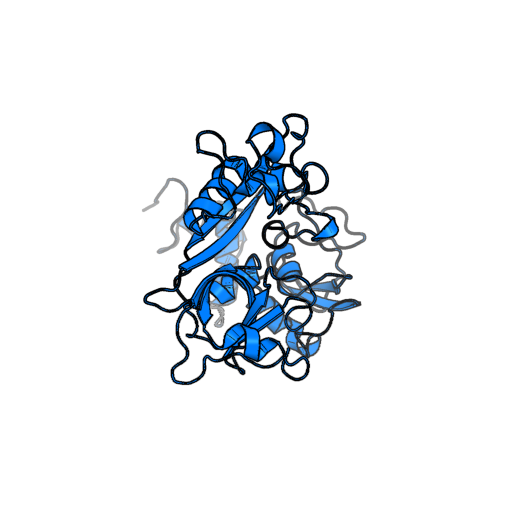M 2330 N N . ARG A 1 309 ? -15.546 -3.468 46.623 1.00 78.62 309 ARG A N 1
ATOM 2331 C CA . ARG A 1 309 ? -16.922 -2.916 46.551 1.00 78.62 309 ARG A CA 1
ATOM 2332 C C . ARG A 1 309 ? -17.093 -1.525 47.184 1.00 78.62 309 ARG A C 1
ATOM 2334 O O . ARG A 1 309 ? -17.851 -0.720 46.653 1.00 78.62 309 ARG A O 1
ATOM 2341 N N . ASP A 1 310 ? -16.343 -1.236 48.246 1.00 81.69 310 ASP A N 1
ATOM 2342 C CA . ASP A 1 310 ? -16.411 0.028 48.991 1.00 81.69 310 ASP A CA 1
ATOM 2343 C C . ASP A 1 310 ? -15.588 1.155 48.347 1.00 81.69 310 ASP A C 1
ATOM 2345 O O . ASP A 1 310 ? -15.698 2.326 48.721 1.00 81.69 310 ASP A O 1
ATOM 2349 N N . TRP A 1 311 ? -14.774 0.836 47.337 1.00 79.25 311 TRP A N 1
ATOM 2350 C CA . TRP A 1 311 ? -14.046 1.836 46.574 1.00 79.25 311 TRP A CA 1
ATOM 2351 C C . TRP A 1 311 ? -14.918 2.428 45.473 1.00 79.25 311 TRP A C 1
ATOM 2353 O O . TRP A 1 311 ? -15.207 1.807 44.445 1.00 79.25 311 TRP A O 1
ATOM 2363 N N . THR A 1 312 ? -15.326 3.671 45.704 1.00 81.38 312 THR A N 1
ATOM 2364 C CA . 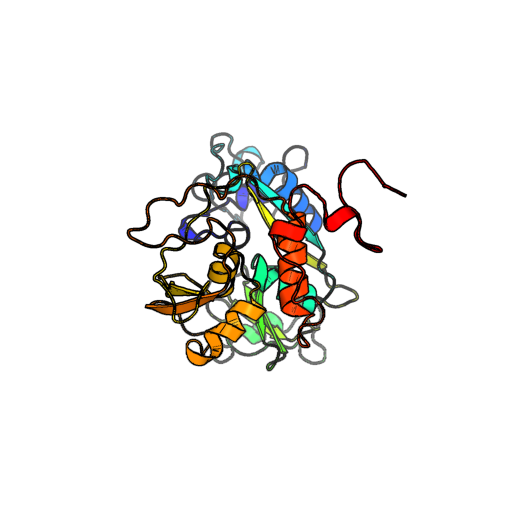THR A 1 312 ? -16.215 4.429 44.828 1.00 81.38 312 THR A CA 1
ATOM 2365 C C . THR A 1 312 ? -15.472 5.551 44.111 1.00 81.38 312 THR A C 1
ATOM 2367 O O . THR A 1 312 ? -14.397 5.995 44.521 1.00 81.38 312 THR A O 1
ATOM 2370 N N . ARG A 1 313 ? -16.100 6.089 43.061 1.00 81.81 313 ARG A N 1
ATOM 2371 C CA . ARG A 1 313 ? -15.653 7.313 42.379 1.00 81.81 313 ARG A CA 1
ATOM 2372 C C . ARG A 1 313 ? -15.430 8.473 43.358 1.00 81.81 313 ARG A C 1
ATOM 2374 O O . ARG A 1 313 ? -14.452 9.200 43.229 1.00 81.81 313 ARG A O 1
ATOM 2381 N N . ALA A 1 314 ? -16.298 8.609 44.363 1.00 80.25 314 ALA A N 1
ATOM 2382 C CA . ALA A 1 314 ? -16.124 9.590 45.429 1.00 80.25 314 ALA A CA 1
ATOM 2383 C C . ALA A 1 314 ? -14.869 9.295 46.264 1.00 80.25 314 ALA A C 1
ATOM 2385 O O . ALA A 1 314 ? -14.115 10.215 46.558 1.00 80.25 314 ALA A O 1
ATOM 2386 N N . GLY A 1 315 ? -14.582 8.030 46.580 1.00 79.56 315 GLY A N 1
ATOM 2387 C CA . GLY A 1 315 ? -13.373 7.631 47.306 1.00 79.56 315 GLY A CA 1
ATOM 2388 C C . GLY A 1 315 ? -12.071 8.038 46.607 1.00 79.56 315 GLY A C 1
ATOM 2389 O O . GLY A 1 315 ? -11.151 8.513 47.269 1.00 79.56 315 GLY A O 1
ATOM 2390 N N . GLY A 1 316 ? -12.013 7.934 45.276 1.00 75.56 316 GLY A N 1
ATOM 2391 C CA . GLY A 1 316 ? -10.823 8.272 44.488 1.00 75.56 316 GLY A CA 1
ATOM 2392 C C . GLY A 1 316 ? -10.726 9.721 43.983 1.00 75.56 316 GLY A C 1
ATOM 2393 O O . GLY A 1 316 ? -9.657 10.120 43.540 1.00 75.56 316 GLY A O 1
ATOM 2394 N N . ALA A 1 317 ? -11.788 10.530 44.045 1.00 80.25 317 ALA A N 1
ATOM 2395 C CA . ALA A 1 317 ? -11.773 11.903 43.518 1.00 80.25 317 ALA A CA 1
ATOM 2396 C C . ALA A 1 317 ? -10.641 12.784 44.093 1.00 80.25 317 ALA A C 1
ATOM 2398 O O . ALA A 1 317 ? -10.198 12.585 45.226 1.00 80.25 317 ALA A O 1
ATOM 2399 N N . SER A 1 318 ? -10.204 13.780 43.311 1.00 76.00 318 SER A N 1
ATOM 2400 C CA . SER A 1 318 ? -9.164 14.753 43.692 1.00 76.00 318 SER A CA 1
ATOM 2401 C C . SER A 1 318 ? -7.815 14.110 44.059 1.00 76.00 318 SER A C 1
ATOM 2403 O O . SER A 1 318 ? -7.212 14.474 45.066 1.00 76.00 318 SER A O 1
ATOM 2405 N N . GLY A 1 319 ? -7.364 13.111 43.291 1.00 74.50 319 GLY A N 1
ATOM 2406 C CA . GLY A 1 319 ? -6.070 12.451 43.510 1.00 74.50 319 GLY A CA 1
ATOM 2407 C C . GLY A 1 319 ? -5.995 11.539 44.742 1.00 74.50 319 GLY A C 1
ATOM 2408 O O . GLY A 1 319 ? -4.923 11.032 45.068 1.00 74.50 319 GLY A O 1
ATOM 2409 N N . ARG A 1 320 ? -7.107 11.273 45.448 1.00 79.25 320 ARG A N 1
ATOM 2410 C CA . ARG A 1 320 ? -7.101 10.412 46.652 1.00 79.25 320 ARG A CA 1
ATOM 2411 C C . ARG A 1 320 ? -6.619 8.983 46.385 1.00 79.25 320 ARG A C 1
ATOM 2413 O O . ARG A 1 320 ? -6.113 8.341 47.304 1.00 79.25 320 ARG A O 1
ATOM 2420 N N . TYR A 1 321 ? -6.722 8.504 45.145 1.00 78.00 321 TYR A N 1
ATOM 2421 C CA . TYR A 1 321 ? -6.178 7.209 44.723 1.00 78.00 321 TYR A CA 1
ATOM 2422 C C . TYR A 1 321 ? -4.641 7.142 44.749 1.00 78.00 321 TYR A C 1
ATOM 2424 O O . TYR A 1 321 ? -4.098 6.046 44.826 1.00 78.00 321 TYR A O 1
ATOM 2432 N N . CYS A 1 322 ? -3.929 8.275 44.748 1.00 78.56 322 CYS A N 1
ATOM 2433 C CA . CYS A 1 322 ? -2.462 8.302 44.808 1.00 78.56 322 CYS A CA 1
ATOM 2434 C C . CYS A 1 322 ? -1.899 7.844 46.160 1.00 78.56 322 CYS A C 1
ATOM 2436 O O . CYS A 1 322 ? -0.717 7.549 46.273 1.00 78.56 322 CYS A O 1
ATOM 2438 N N . ARG A 1 323 ? -2.742 7.755 47.197 1.00 75.06 323 ARG A N 1
ATOM 2439 C CA . ARG A 1 323 ? -2.353 7.251 48.525 1.00 75.06 323 ARG A CA 1
ATOM 2440 C C . ARG A 1 323 ? -2.276 5.725 48.583 1.00 75.06 323 ARG A C 1
ATOM 2442 O O . ARG A 1 323 ? -1.984 5.161 49.634 1.00 75.06 323 ARG A O 1
ATOM 2449 N N . TRP A 1 324 ? -2.629 5.041 47.498 1.00 69.75 324 TRP A N 1
ATOM 2450 C CA . TRP A 1 324 ? -2.681 3.588 47.463 1.00 69.75 324 TRP A CA 1
ATOM 2451 C C . TRP A 1 324 ? -1.344 3.000 47.042 1.00 69.75 324 TRP A C 1
ATOM 2453 O O . TRP A 1 324 ? -0.749 3.386 46.035 1.00 69.75 324 TRP A O 1
ATOM 2463 N N . LYS A 1 325 ? -0.894 2.009 47.811 1.00 65.81 325 LYS A N 1
ATOM 2464 C CA . LYS A 1 325 ? 0.365 1.313 47.564 1.00 65.81 325 LYS A CA 1
ATOM 2465 C C . LYS A 1 325 ? 0.342 0.677 46.169 1.00 65.81 325 LYS A C 1
ATOM 2467 O O . LYS A 1 325 ? -0.494 -0.177 45.891 1.00 65.81 325 LYS A O 1
ATOM 2472 N N . GLY A 1 326 ? 1.270 1.100 45.311 1.00 66.12 326 GLY A N 1
ATOM 2473 C CA . GLY A 1 326 ? 1.405 0.614 43.933 1.00 66.12 326 GLY A CA 1
ATOM 2474 C C . GLY A 1 326 ? 0.763 1.496 42.855 1.00 66.12 326 GLY A C 1
ATOM 2475 O O . GLY A 1 326 ? 0.908 1.182 41.677 1.00 66.12 326 GLY A O 1
ATOM 2476 N N . VAL A 1 327 ? 0.098 2.599 43.214 1.00 68.56 327 VAL A N 1
ATOM 2477 C CA . VAL A 1 327 ? -0.448 3.558 42.241 1.00 68.56 327 VAL A CA 1
ATOM 2478 C C . VAL A 1 327 ? 0.552 4.694 42.011 1.00 68.56 327 VAL A C 1
ATOM 2480 O O . VAL A 1 327 ? 0.885 5.429 42.934 1.00 68.56 327 VAL A O 1
ATOM 2483 N N . VAL A 1 328 ? 1.040 4.841 40.775 1.00 73.38 328 VAL A N 1
ATOM 2484 C CA . VAL A 1 328 ? 1.982 5.904 40.381 1.00 73.38 328 VAL A CA 1
ATOM 2485 C C . VAL A 1 328 ? 1.217 6.999 39.644 1.00 73.38 328 VAL A C 1
ATOM 2487 O O . VAL A 1 328 ? 0.708 6.763 38.549 1.00 73.38 328 VAL A O 1
ATOM 2490 N N . CYS A 1 329 ? 1.125 8.189 40.235 1.00 76.25 329 CYS A N 1
ATOM 2491 C CA . CYS A 1 329 ? 0.417 9.326 39.647 1.00 76.25 329 CYS A CA 1
ATOM 2492 C C . CYS A 1 329 ? 1.357 10.221 38.836 1.00 76.25 329 CYS A C 1
ATOM 2494 O O . CYS A 1 329 ? 2.447 10.571 39.292 1.00 76.25 329 CYS A O 1
ATOM 2496 N N . THR A 1 330 ? 0.943 10.601 37.628 1.00 58.88 330 THR A N 1
ATOM 2497 C CA . THR A 1 330 ? 1.690 11.519 36.757 1.00 58.88 330 THR A CA 1
ATOM 2498 C C . THR A 1 330 ? 1.352 12.961 37.117 1.00 58.88 330 THR A C 1
ATOM 2500 O O . THR A 1 330 ? 0.498 13.559 36.479 1.00 58.88 330 THR A O 1
ATOM 2503 N N . GLU A 1 331 ? 1.971 13.452 38.193 1.00 49.41 331 GLU A N 1
ATOM 2504 C CA . GLU A 1 331 ? 2.500 14.814 38.400 1.00 49.41 331 GLU A CA 1
ATOM 2505 C C . GLU A 1 331 ? 2.776 15.035 39.900 1.00 49.41 331 GLU A C 1
ATOM 2507 O O . GLU A 1 331 ? 1.872 15.158 40.719 1.00 49.41 331 GLU A O 1
ATOM 2512 N N . GLY A 1 332 ? 4.068 15.036 40.247 1.00 48.00 332 GLY A N 1
ATOM 2513 C CA . GLY A 1 332 ? 4.664 15.708 41.406 1.00 48.00 332 GLY A CA 1
ATOM 2514 C C . GLY A 1 332 ? 3.911 15.704 42.739 1.00 48.00 332 GLY A C 1
ATOM 2515 O O . GLY A 1 332 ? 3.459 16.754 43.171 1.00 48.00 332 GLY A O 1
ATOM 2516 N N . THR A 1 333 ? 3.855 14.571 43.443 1.00 35.34 333 THR A N 1
ATOM 2517 C CA . THR A 1 333 ? 4.150 14.457 44.892 1.00 35.34 333 THR A CA 1
ATOM 2518 C C . THR A 1 333 ? 3.916 13.018 45.348 1.00 35.34 333 THR A C 1
ATOM 2520 O O . THR A 1 333 ? 2.793 12.533 45.435 1.00 35.34 333 THR A O 1
ATOM 2523 N N . THR A 1 334 ? 4.999 12.316 45.671 1.00 36.78 334 THR A N 1
ATOM 2524 C CA . THR A 1 334 ? 4.951 11.134 46.535 1.00 36.78 334 THR A CA 1
ATOM 2525 C C . THR A 1 334 ? 4.568 11.585 47.943 1.00 36.78 334 THR A C 1
ATOM 2527 O O . THR A 1 334 ? 5.290 12.392 48.529 1.00 36.78 334 THR A O 1
ATOM 2530 N N . SER A 1 335 ? 3.476 11.070 48.507 1.00 32.88 335 SER A N 1
ATOM 2531 C CA . SER A 1 335 ? 3.234 11.165 49.950 1.00 32.88 335 SER A CA 1
ATOM 2532 C C . SER A 1 335 ? 3.459 9.800 50.600 1.00 32.88 335 SER A C 1
ATOM 2534 O O . SER A 1 335 ? 2.645 8.905 50.383 1.00 32.88 335 SER A O 1
ATOM 2536 N N . VAL A 1 336 ? 4.582 9.732 51.329 1.00 37.72 336 VAL A N 1
ATOM 2537 C CA . VAL A 1 336 ? 5.016 8.849 52.440 1.00 37.72 336 VAL A CA 1
ATOM 2538 C C . VAL A 1 336 ? 4.489 7.415 52.464 1.00 37.72 336 VAL A C 1
ATOM 2540 O O . VAL A 1 336 ? 3.293 7.218 52.765 1.00 37.72 336 VAL A O 1
#

Foldseek 3Di:
DCLQLVHDVVLDAFAPLCLQQPQPPDHGDAPVDDDDVVRSQVSCQVCVLFTFGCVLQPDDNDPPDDDDSCRSPPPVTGDHRPSSNQWGKDKDWDQDPVSQQVLCLARFKKKKKFFDWPCNQVQQVDQVCLAPADDDDVPTHGDDIDIWIFGDADPVNQWTWIAADPALVTRNGRIHIYHPQPRLPSHNPRMTMMRMHIDGPDDPQLAAQEWEDDPDPQKTKGQDAFPDAQSVLCVLQVHDSVVQCVQCCPQPVDRPDTSHRTIGMRGNGDPSSHDYPPDDPDPDPPPFPVVLVVVVVVCVVPVPVCPCVVDDSVCCGPNNCLPDPPDDDPDDDDDD

pLDDT: mean 83.05, std 13.19, range [32.88, 97.94]

Sequence (336 aa):
MASALQVDVQQCSISVQALYFCPPGRPTRSCTAGWTLADALGQLEERGQSIPTAACLPYRPDYRRELTVGELCSGGCSSPNQHASKGRFTSTQINSMWEAQRHIRQYGAVVARFEVMSDFMAFFAEKRIAQAVYRPSAGAQPVLPHAIALIGYNDQQQYWLAKNSHGDTFGDGGLFKVAYGVSSVLTPLSGEAYGVMWTPYSTPAALQLPVTPGPRPGCYLYKARPGDYLSKVAWLAGIPLDRFMLDNTDQVKDLDAPLQGVQLLLCNPRQGAVKVPGSTPAPAPASGDSQLEALLRVKAAVDSAGVLRDWTRAGGASGRYCRWKGVVCTEGTTSV

Secondary structure (DSSP, 8-state):
-HHHHTS-TTT----HHHHHH--TTSPPP-TTS---HHHHHHHHHHHGGGPBPTTTS-----SSS---HHHHS-TT---B-TTGGGEEEEEEE--SHHHHHHHHHHH--EEEEEEEETTHHHHHH-GGGTTSEE-PPTT--EEEEEEEEEEEEETTTTEEEEE-SS-TTSTBTTEEEEETT-TTTT-TTT--EEEEEEEESS-----PEE-EE-SSTTEEEEEPPTT--HHHHHHHHT--HHHHHHHTTTT-S-SSS--TT-EEEEESPPTTSEE-TT-----------HHHHHHHHHHHHH-TT-TTTT--HHHHTTTGGGGSTT---SSS----

Radius of gyration: 25.3 Å; chains: 1; bounding box: 51×51×81 Å